Protein AF-A0A3N9S196-F1 (afdb_monomer)

Solvent-accessible surface area (backbone atoms only — not comparable to full-atom values): 11973 Å² total; per-residue (Å²): 136,86,80,83,83,84,71,46,79,30,56,35,85,61,30,71,83,64,44,52,98,90,48,82,78,48,41,39,38,50,56,75,91,80,74,95,64,62,95,84,67,91,64,91,69,31,43,47,23,42,98,86,65,52,69,40,51,55,74,93,73,40,70,41,79,41,61,69,88,60,56,56,77,72,79,71,61,74,59,73,61,70,52,97,88,47,100,57,84,50,85,50,87,59,73,77,62,53,73,48,78,44,79,42,49,67,52,74,67,32,67,63,44,45,54,53,69,68,38,102,59,96,69,57,52,63,54,84,70,85,83,85,46,81,62,43,32,38,48,42,39,36,37,28,60,63,83,72,54,46,79,56,62,84,43,50,62,71,60,44,54,50,51,45,49,53,46,58,74,76,43,80,70,47,55,93,90,53,62,47,29,39,36,38,39,32,46,71,80,132

Radius of gyration: 19.62 Å; Cα contacts (8 Å, |Δi|>4): 269; chains: 1; bounding box: 47×44×58 Å

Secondary structure (DSSP, 8-state):
-PPPP--EEEE-TTGGGT--TT-S---EEEE-S-S---TT--S--EEEB-TT-PBP--GGG---EE-GGG----TT-------TT-SS-PPP------EEEEE-HHHHH-HHHHHHHHSSS--EES--SSS--TT--EEEEE-TT-SS-BTTTTS-HHHHHHHHHHHHHHS----TTSPPEEEEEE----

Mean predicted aligned error: 15.14 Å

Sequence (190 aa):
MMSLQQNHICPLKDARRFDDEFGRGYDHALLADRGPVPADCWVHDAWIVTAAGKLHPGLNTAPVPVRPEDLFVEAGRRFSCRFPHFEGTAHMDAQLSRGLILNVPHFFANPEFRTWLEADRPKFTWHRGGHIDEWSDVVVLVDPGLNGEGSDSDMPAECWETIVALCREHLVAGRAGEPHVMVRLTNLTD

pLDDT: mean 70.37, std 22.0, range [30.22, 97.88]

Foldseek 3Di:
DDDDDDKDKAFWPDCVVVCDPQHDDQGIWIQDLDDPDPPPDPDSWIFGAHPVRHFDCPPPRDTDTDDPVRHDDDAFDWDWHDDPPDPDTDGDGDGDAAEAEDACLVCVVDPQSLVLLPDPDDFQFQDPDDDDDQRGKGKWFAQLQLPQDTDVSVGDVVVSVVQSVVCVVPHDRDDPPGGTYIYIYGHDDD

Nearest PDB structures (foldseek):
  3sk1-assembly1_B  TM=2.752E-01  e=5.709E+00  Pantoea agglomerans

Structure (mmCIF, N/CA/C/O backbone):
data_AF-A0A3N9S196-F1
#
_entry.id   AF-A0A3N9S196-F1
#
loop_
_atom_site.group_PDB
_atom_site.id
_atom_site.type_symbol
_atom_site.label_atom_id
_atom_site.label_alt_id
_atom_site.label_comp_id
_atom_site.label_asym_id
_atom_site.label_entity_id
_atom_site.label_seq_id
_atom_site.pdbx_PDB_ins_code
_atom_site.Cartn_x
_atom_site.Cartn_y
_atom_site.Cartn_z
_atom_site.occupancy
_atom_site.B_iso_or_equiv
_atom_site.auth_seq_id
_atom_site.auth_comp_id
_atom_site.auth_asym_id
_atom_site.auth_atom_id
_atom_site.pdbx_PDB_model_num
ATOM 1 N N . MET A 1 1 ? -9.266 -0.991 43.473 1.00 30.72 1 MET A N 1
ATOM 2 C CA . MET A 1 1 ? -10.404 -0.618 42.607 1.00 30.72 1 MET A CA 1
ATOM 3 C C . MET A 1 1 ? -9.850 -0.482 41.189 1.00 30.72 1 MET A C 1
ATOM 5 O O . MET A 1 1 ? -9.145 0.482 40.928 1.00 30.72 1 MET A O 1
ATOM 9 N N . MET A 1 2 ? -9.980 -1.516 40.346 1.00 30.22 2 MET A N 1
ATOM 10 C CA . MET A 1 2 ? -9.382 -1.542 38.998 1.00 30.22 2 MET A CA 1
ATOM 11 C C . MET A 1 2 ? -10.245 -0.727 38.025 1.00 30.22 2 MET A C 1
ATOM 13 O O . MET A 1 2 ? -11.454 -0.929 37.958 1.00 30.22 2 MET A O 1
ATOM 17 N N . SER A 1 3 ? -9.613 0.213 37.320 1.00 34.56 3 SER A N 1
ATOM 18 C CA . SER A 1 3 ? -10.231 1.075 36.307 1.00 34.56 3 SER A CA 1
ATOM 19 C C . SER A 1 3 ? -10.642 0.261 35.079 1.00 34.56 3 SER A C 1
ATOM 21 O O . SER A 1 3 ? -9.865 -0.568 34.607 1.00 34.56 3 SER A O 1
ATOM 23 N N . LEU A 1 4 ? -11.850 0.513 34.570 1.00 34.09 4 LEU A N 1
ATOM 24 C CA . LEU A 1 4 ? -12.441 -0.157 33.411 1.00 34.09 4 LEU A CA 1
ATOM 25 C C . LEU A 1 4 ? -11.594 0.052 32.144 1.00 34.09 4 LEU A C 1
ATOM 27 O O . LEU A 1 4 ? -11.200 1.171 31.821 1.00 34.09 4 LEU A O 1
ATOM 31 N N . GLN A 1 5 ? -11.327 -1.062 31.461 1.00 48.88 5 GLN A N 1
ATOM 32 C CA . GLN A 1 5 ? -10.657 -1.176 30.165 1.00 48.88 5 GLN A CA 1
ATOM 33 C C . GLN A 1 5 ? -11.481 -0.469 29.079 1.00 48.88 5 GLN A C 1
ATOM 35 O O . GLN A 1 5 ? -12.689 -0.688 28.993 1.00 48.88 5 GLN A O 1
ATOM 40 N N . GLN A 1 6 ? -10.852 0.363 28.244 1.00 45.50 6 GLN A N 1
ATOM 41 C CA . GLN A 1 6 ? -11.545 1.055 27.155 1.00 45.50 6 GLN A CA 1
ATOM 42 C C . GLN A 1 6 ? -11.227 0.408 25.810 1.00 45.50 6 GLN A C 1
ATOM 44 O O . GLN A 1 6 ? -10.264 0.742 25.134 1.00 45.50 6 GLN A O 1
ATOM 49 N N . ASN A 1 7 ? -12.095 -0.517 25.435 1.00 49.38 7 ASN A N 1
ATOM 50 C CA . ASN A 1 7 ? -12.226 -1.016 24.078 1.00 49.38 7 ASN A CA 1
ATOM 51 C C . ASN A 1 7 ? -12.829 0.078 23.183 1.00 49.38 7 ASN A C 1
ATOM 53 O O . ASN A 1 7 ? -13.700 0.837 23.624 1.00 49.38 7 ASN A O 1
ATOM 57 N N . HIS A 1 8 ? -12.372 0.183 21.936 1.00 50.94 8 HIS A N 1
ATOM 58 C CA . HIS A 1 8 ? -12.920 1.138 20.972 1.00 50.94 8 HIS A CA 1
ATOM 59 C C . HIS A 1 8 ? -13.726 0.403 19.907 1.00 50.94 8 HIS A C 1
ATOM 61 O O . HIS A 1 8 ? -13.220 -0.513 19.263 1.00 50.94 8 HIS A O 1
ATOM 67 N N . ILE A 1 9 ? -14.988 0.808 19.766 1.00 49.84 9 ILE A N 1
ATOM 68 C CA . ILE A 1 9 ? -15.947 0.258 18.810 1.00 49.84 9 ILE A CA 1
ATOM 69 C C . ILE A 1 9 ? -16.169 1.318 17.732 1.00 49.84 9 ILE A C 1
ATOM 71 O O . ILE A 1 9 ? -16.544 2.447 18.055 1.00 49.84 9 ILE A O 1
ATOM 75 N N . CYS A 1 10 ? -15.912 0.961 16.477 1.00 51.00 10 CYS A N 1
ATOM 76 C CA . CYS A 1 10 ? -16.007 1.858 15.324 1.00 51.00 10 CYS A CA 1
ATOM 77 C C . CYS A 1 10 ? -16.938 1.259 14.262 1.00 51.00 10 CYS A C 1
ATOM 79 O O . CYS A 1 10 ? -16.879 0.050 14.068 1.00 51.00 10 CYS A O 1
ATOM 81 N N . PRO A 1 11 ? -17.767 2.045 13.556 1.00 54.50 11 PRO A N 1
ATOM 82 C CA . PRO A 1 11 ? -18.639 1.522 12.505 1.00 54.50 11 PRO A CA 1
ATOM 83 C C . PRO A 1 11 ? -17.847 1.041 11.275 1.00 54.50 11 PRO A C 1
ATOM 85 O O . PRO A 1 11 ? -16.829 1.629 10.915 1.00 54.50 11 PRO A O 1
ATOM 88 N N . LEU A 1 12 ? -18.323 -0.016 10.617 1.00 53.06 12 LEU A N 1
ATOM 89 C CA . LEU A 1 12 ? -17.782 -0.554 9.367 1.00 53.06 12 LEU A CA 1
ATOM 90 C C . LEU A 1 12 ? -18.283 0.251 8.164 1.00 53.06 12 LEU A C 1
ATOM 92 O O . LEU A 1 12 ? -19.434 0.686 8.115 1.00 53.06 12 LEU A O 1
ATOM 96 N N . LYS A 1 13 ? -17.422 0.410 7.155 1.00 55.81 13 LYS A N 1
ATOM 97 C CA . LYS A 1 13 ? -17.719 1.210 5.955 1.00 55.81 13 LYS A CA 1
ATOM 98 C C . LYS A 1 13 ? -18.799 0.586 5.061 1.00 55.81 13 LYS A C 1
ATOM 100 O O . LYS A 1 13 ? -19.583 1.314 4.459 1.00 55.81 13 LYS A O 1
ATOM 105 N N . ASP A 1 14 ? -18.844 -0.742 4.984 1.00 72.06 14 ASP A N 1
ATOM 106 C CA . ASP A 1 14 ? -19.901 -1.484 4.292 1.00 72.06 14 ASP A CA 1
ATOM 107 C C . ASP A 1 14 ? -20.255 -2.764 5.055 1.00 72.06 14 ASP A C 1
ATOM 109 O O . ASP A 1 14 ? -19.792 -3.860 4.744 1.00 72.06 14 ASP A O 1
ATOM 113 N N . ALA A 1 15 ? -21.095 -2.609 6.078 1.00 67.38 15 ALA A N 1
ATOM 114 C CA . ALA A 1 15 ? -21.566 -3.708 6.920 1.00 67.38 15 ALA A CA 1
ATOM 115 C C . ALA A 1 15 ? -22.234 -4.846 6.123 1.00 67.38 15 ALA A C 1
ATOM 117 O O . ALA A 1 15 ? -22.173 -6.003 6.520 1.00 67.38 15 ALA A O 1
ATOM 118 N N . ARG A 1 16 ? -22.829 -4.542 4.959 1.00 69.88 16 ARG A N 1
ATOM 119 C CA . ARG A 1 16 ? -23.549 -5.528 4.132 1.00 69.88 16 ARG A CA 1
ATOM 120 C C . ARG A 1 16 ? -22.640 -6.592 3.531 1.00 69.88 16 ARG A C 1
ATOM 122 O O . ARG A 1 16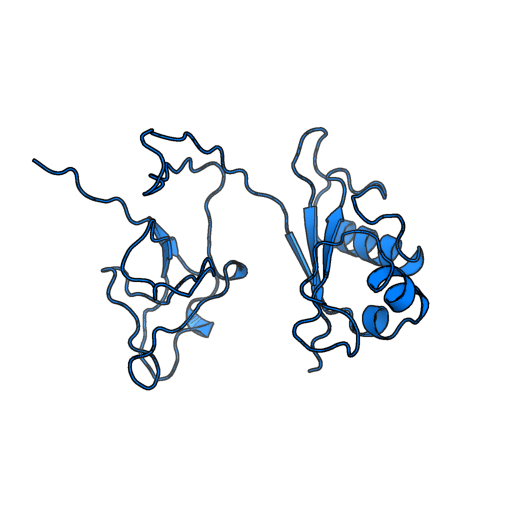 ? -23.123 -7.663 3.194 1.00 69.88 16 ARG A O 1
ATOM 129 N N . ARG A 1 17 ? -21.344 -6.303 3.400 1.00 68.12 17 ARG A N 1
ATOM 130 C CA . ARG A 1 17 ? -20.345 -7.277 2.949 1.00 68.12 17 ARG A CA 1
ATOM 131 C C . ARG A 1 17 ? -20.094 -8.375 3.988 1.00 68.12 17 ARG A C 1
ATOM 133 O O . ARG A 1 17 ? -19.618 -9.445 3.626 1.00 68.12 17 ARG A O 1
ATOM 140 N N . PHE A 1 18 ? -20.406 -8.092 5.250 1.00 63.38 18 PHE A N 1
ATOM 141 C CA . PHE A 1 18 ? -20.166 -8.966 6.397 1.00 63.38 18 PHE A CA 1
ATOM 142 C C . PHE A 1 18 ? -21.466 -9.499 7.025 1.00 63.38 18 PHE A C 1
ATOM 144 O O . PHE A 1 18 ? -21.405 -10.346 7.909 1.00 63.38 18 PHE A O 1
ATOM 151 N N . ASP A 1 19 ? -22.632 -9.028 6.565 1.00 68.00 19 ASP A N 1
ATOM 152 C CA . ASP A 1 19 ? -23.940 -9.645 6.817 1.00 68.00 19 ASP A CA 1
ATOM 153 C C . ASP A 1 19 ? -24.053 -10.890 5.918 1.00 68.00 19 ASP A C 1
ATOM 155 O O . ASP A 1 19 ? -24.538 -10.842 4.784 1.00 68.00 19 ASP A O 1
ATOM 159 N N . ASP A 1 20 ? -23.537 -12.006 6.415 1.00 65.12 20 ASP A N 1
ATOM 160 C CA . ASP A 1 20 ? -23.567 -13.307 5.759 1.00 65.12 20 ASP A CA 1
ATOM 161 C C . ASP A 1 20 ? -24.610 -14.236 6.416 1.00 65.12 20 ASP A C 1
ATOM 163 O O . ASP A 1 20 ? -25.566 -13.803 7.071 1.00 65.12 20 ASP A O 1
ATOM 167 N N . GLU A 1 21 ? -24.472 -15.545 6.212 1.00 54.16 21 GLU A N 1
ATOM 168 C CA . GLU A 1 21 ? -25.391 -16.553 6.751 1.00 54.16 21 GLU A CA 1
ATOM 169 C C . GLU A 1 21 ? -25.434 -16.583 8.292 1.00 54.16 21 GLU A C 1
ATOM 171 O O . GLU A 1 21 ? -26.331 -17.202 8.872 1.00 54.16 21 GLU A O 1
ATOM 176 N N . PHE A 1 22 ? -24.504 -15.902 8.971 1.00 53.28 22 PHE A N 1
ATOM 177 C CA . PHE A 1 22 ? -24.391 -15.904 10.425 1.00 53.28 22 PHE A CA 1
ATOM 178 C C . PHE A 1 22 ? -25.210 -14.805 11.127 1.00 53.28 22 PHE A C 1
ATOM 180 O O . PHE A 1 22 ? -25.287 -14.805 12.360 1.00 53.28 22 PHE A O 1
ATOM 187 N N . GLY A 1 23 ? -25.907 -13.930 10.390 1.00 55.25 23 GLY A N 1
ATOM 188 C CA . GLY A 1 23 ? -26.927 -13.030 10.944 1.00 55.25 23 GLY A CA 1
ATOM 189 C C . GLY A 1 23 ? -26.861 -11.595 10.422 1.00 55.25 23 GLY A C 1
ATOM 190 O O . GLY A 1 23 ? -26.063 -11.270 9.557 1.00 55.25 23 GLY A O 1
ATOM 191 N N . ARG A 1 24 ? -27.739 -10.730 10.953 1.00 57.66 24 ARG A N 1
ATOM 192 C CA . ARG A 1 24 ? -27.799 -9.299 10.607 1.00 57.66 24 ARG A CA 1
ATOM 193 C C . ARG A 1 24 ? -27.270 -8.419 11.735 1.00 57.66 24 ARG A C 1
ATOM 195 O O . ARG A 1 24 ? -27.508 -8.727 12.904 1.00 57.66 24 ARG A O 1
ATOM 202 N N . GLY A 1 25 ? -26.696 -7.269 11.381 1.00 65.19 25 GLY A N 1
ATOM 203 C CA . GLY A 1 25 ? -26.354 -6.197 12.328 1.00 65.19 25 GLY A CA 1
ATOM 204 C C . GLY A 1 25 ? -24.888 -6.174 12.761 1.00 65.19 25 GLY A C 1
ATOM 205 O O . GLY A 1 25 ? -24.581 -5.681 13.846 1.00 65.19 25 GLY A O 1
ATOM 206 N N . TYR A 1 26 ? -23.991 -6.716 11.935 1.00 63.00 26 TYR A N 1
ATOM 207 C CA . TYR A 1 26 ? -22.543 -6.660 12.138 1.00 63.00 26 TYR A CA 1
ATOM 208 C C . TYR A 1 26 ? -21.960 -5.431 11.444 1.00 63.00 26 TYR A C 1
ATOM 210 O O . TYR A 1 26 ? -21.353 -5.501 10.381 1.00 63.00 26 TYR A O 1
ATOM 218 N N . ASP A 1 27 ? -22.191 -4.272 12.048 1.00 66.31 27 ASP A N 1
ATOM 219 C CA . ASP A 1 27 ? -21.887 -2.964 11.475 1.00 66.31 27 ASP A CA 1
ATOM 220 C C . ASP A 1 27 ? -20.758 -2.220 12.198 1.00 66.31 27 ASP A C 1
ATOM 222 O O . ASP A 1 27 ? -20.537 -1.048 11.910 1.00 66.31 27 ASP A O 1
ATOM 226 N N . HIS A 1 28 ? -20.021 -2.876 13.104 1.00 68.25 28 HIS A N 1
ATOM 227 C CA . HIS A 1 28 ? -18.911 -2.279 13.853 1.00 68.25 28 HIS A CA 1
ATOM 228 C C . HIS A 1 28 ? -17.714 -3.236 14.015 1.00 68.25 28 HIS A C 1
ATOM 230 O O . HIS A 1 28 ? -17.868 -4.454 14.019 1.00 68.25 28 HIS A O 1
ATOM 236 N N . ALA A 1 29 ? -16.519 -2.676 14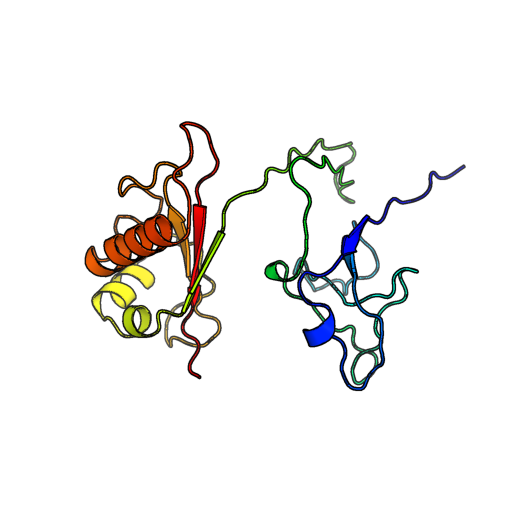.213 1.00 52.19 29 ALA A N 1
ATOM 237 C CA . ALA A 1 29 ? -15.284 -3.379 14.541 1.00 52.19 29 ALA A CA 1
ATOM 238 C C . ALA A 1 29 ? -14.747 -2.976 15.921 1.00 52.19 29 ALA A C 1
ATOM 240 O O . ALA A 1 29 ? -14.890 -1.826 16.349 1.00 52.19 29 ALA A O 1
ATOM 241 N N . LEU A 1 30 ? -14.100 -3.927 16.601 1.00 55.00 30 LEU A N 1
ATOM 242 C CA . LEU A 1 30 ? -13.438 -3.732 17.890 1.00 55.00 30 LEU A CA 1
ATOM 243 C C . LEU A 1 30 ? -11.923 -3.632 17.715 1.00 55.00 30 LEU A C 1
ATOM 245 O O . LEU A 1 30 ? -11.277 -4.561 17.238 1.00 55.00 30 LEU A O 1
ATOM 249 N N . LEU A 1 31 ? -11.357 -2.540 18.213 1.00 53.34 31 LEU A N 1
ATOM 250 C CA . LEU A 1 31 ? -9.922 -2.387 18.432 1.00 53.34 31 LEU A CA 1
ATOM 251 C C . LEU A 1 31 ? -9.610 -2.833 19.869 1.00 53.34 31 LEU A C 1
ATOM 253 O O . LEU A 1 31 ? -9.964 -2.135 20.825 1.00 53.34 31 LEU A O 1
ATOM 257 N N . ALA A 1 32 ? -9.006 -4.016 20.025 1.00 51.00 32 ALA A N 1
ATOM 258 C CA . ALA A 1 32 ? -8.653 -4.589 21.325 1.00 51.00 32 ALA A CA 1
ATOM 259 C C . ALA A 1 32 ? -7.171 -4.362 21.664 1.00 51.00 32 ALA A C 1
ATOM 261 O O . ALA A 1 32 ? -6.290 -4.663 20.864 1.00 51.00 32 ALA A O 1
ATOM 262 N N . ASP A 1 33 ? -6.900 -3.888 22.884 1.00 48.97 33 ASP A N 1
ATOM 263 C CA . ASP A 1 33 ? -5.546 -3.505 23.320 1.00 48.97 33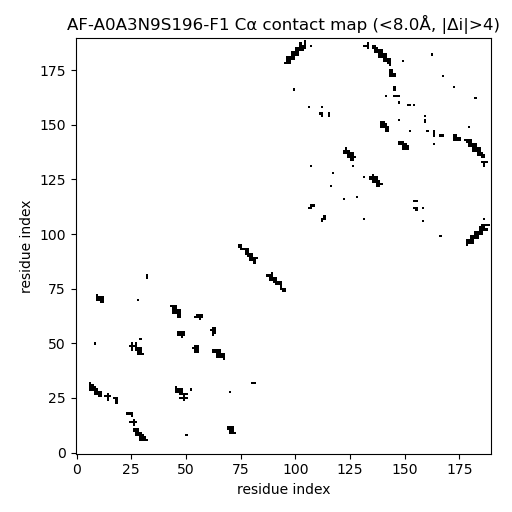 ASP A CA 1
ATOM 264 C C . ASP A 1 33 ? -4.725 -4.675 23.929 1.00 48.97 33 ASP A C 1
ATOM 266 O O . ASP A 1 33 ? -3.532 -4.507 24.163 1.00 48.97 33 ASP A O 1
ATOM 270 N N . ARG A 1 34 ? -5.348 -5.857 24.176 1.00 43.03 34 ARG A N 1
ATOM 271 C CA . ARG A 1 34 ? -4.787 -7.242 24.336 1.00 43.03 34 ARG A CA 1
ATOM 272 C C . ARG A 1 34 ? -5.706 -8.169 25.172 1.00 43.03 34 ARG A C 1
ATOM 274 O O . ARG A 1 34 ? -6.202 -7.761 26.220 1.00 43.03 34 ARG A O 1
ATOM 281 N N . GLY A 1 35 ? -5.849 -9.442 24.760 1.00 45.81 35 GLY A N 1
ATOM 282 C CA . GLY A 1 35 ? -6.489 -10.559 25.500 1.00 45.81 35 GLY A CA 1
ATOM 283 C C . GLY A 1 35 ? -6.966 -11.705 24.579 1.00 45.81 35 GLY A C 1
ATOM 284 O O . GLY A 1 35 ? -7.184 -11.445 23.402 1.00 45.81 35 GLY A O 1
ATOM 285 N N . PRO A 1 36 ? -7.130 -12.949 25.087 1.00 41.16 36 PRO A N 1
ATOM 286 C CA . PRO A 1 36 ? -6.266 -14.075 24.709 1.00 41.16 36 PRO A CA 1
ATOM 287 C C . PRO A 1 36 ? -6.254 -14.307 23.187 1.00 41.16 36 PRO A C 1
ATOM 289 O O . PRO A 1 36 ? -7.005 -15.114 22.645 1.00 41.16 36 PRO A O 1
ATOM 292 N N . VAL A 1 37 ? -5.371 -13.591 22.505 1.00 48.44 37 VAL A N 1
ATOM 293 C CA . VAL A 1 37 ? -4.929 -13.969 21.166 1.00 48.44 37 VAL A CA 1
ATOM 294 C C . VAL A 1 37 ? -3.963 -15.150 21.366 1.00 48.44 37 VAL A C 1
ATOM 296 O O . VAL A 1 37 ? -3.185 -15.102 22.328 1.00 48.44 37 VAL A O 1
ATOM 299 N N . PRO A 1 38 ? -4.026 -16.226 20.559 1.00 40.53 38 PRO A N 1
ATOM 300 C CA . PRO A 1 38 ? -3.089 -17.346 20.644 1.00 40.53 38 PRO A CA 1
ATOM 301 C C . PRO A 1 38 ? -1.638 -16.860 20.740 1.00 40.53 38 PRO A C 1
ATOM 303 O O . PRO A 1 38 ? -1.255 -15.893 20.082 1.00 40.53 38 PRO A O 1
ATOM 306 N N . ALA A 1 39 ? -0.846 -17.496 21.608 1.00 38.88 39 ALA A N 1
ATOM 307 C CA . ALA A 1 39 ? 0.482 -17.023 22.017 1.00 38.88 39 ALA A CA 1
ATOM 308 C C . ALA A 1 39 ? 1.517 -16.938 20.872 1.00 38.88 39 ALA A C 1
ATOM 310 O O . ALA A 1 39 ? 2.604 -16.392 21.061 1.00 38.88 39 ALA A O 1
ATOM 311 N N . ASP A 1 40 ? 1.183 -17.479 19.706 1.00 34.31 40 ASP A N 1
ATOM 312 C CA . ASP A 1 40 ? 1.981 -17.556 18.489 1.00 34.31 40 ASP A CA 1
ATOM 313 C C . ASP A 1 40 ? 1.486 -16.636 17.358 1.00 34.31 40 ASP A C 1
ATOM 315 O O . ASP A 1 40 ? 2.145 -16.548 16.321 1.00 34.31 40 ASP A O 1
ATOM 319 N N . CYS A 1 41 ? 0.386 -15.899 17.550 1.00 32.69 41 CYS A N 1
ATOM 320 C CA . CYS A 1 41 ? -0.119 -14.970 16.544 1.00 32.69 41 CYS A CA 1
ATOM 321 C C . CYS A 1 41 ? 0.439 -13.555 16.764 1.00 32.69 41 CYS A C 1
ATOM 323 O O . CYS A 1 41 ? 0.082 -12.865 17.721 1.00 32.69 41 CYS A O 1
ATOM 325 N N . TRP A 1 42 ? 1.299 -13.106 15.847 1.00 38.75 42 TRP A N 1
ATOM 326 C CA . TRP A 1 42 ? 1.743 -11.711 15.738 1.00 38.75 42 TRP A CA 1
ATOM 327 C C . TRP A 1 42 ? 1.197 -11.109 14.451 1.00 38.75 42 TRP A C 1
ATOM 329 O O . TRP A 1 42 ? 1.933 -10.736 13.541 1.00 38.75 42 TRP A O 1
ATOM 339 N N . VAL A 1 43 ? -0.124 -11.047 14.382 1.00 36.06 43 VAL A N 1
ATOM 340 C CA . VAL A 1 43 ? -0.845 -10.263 13.391 1.00 36.06 43 VAL A CA 1
ATOM 341 C C . VAL A 1 43 ? -1.736 -9.316 14.184 1.00 36.06 43 VAL A C 1
ATOM 343 O O . VAL A 1 43 ? -2.362 -9.711 15.171 1.00 36.06 43 VAL A O 1
ATOM 346 N N . HIS A 1 44 ? -1.743 -8.034 13.820 1.00 44.66 44 HIS A N 1
ATOM 347 C CA . HIS A 1 44 ? -2.743 -7.101 14.332 1.00 44.66 44 HIS A CA 1
ATOM 348 C C . HIS A 1 44 ? -4.076 -7.424 13.645 1.00 44.66 44 HIS A C 1
ATOM 350 O O . HIS A 1 44 ? -4.518 -6.705 12.754 1.00 44.66 44 HIS A O 1
ATOM 356 N N . ASP A 1 45 ? -4.661 -8.559 14.023 1.00 48.00 45 ASP A N 1
ATOM 357 C CA . ASP A 1 45 ? -5.934 -9.038 13.507 1.00 48.00 45 ASP A CA 1
ATOM 358 C C . ASP A 1 45 ? -7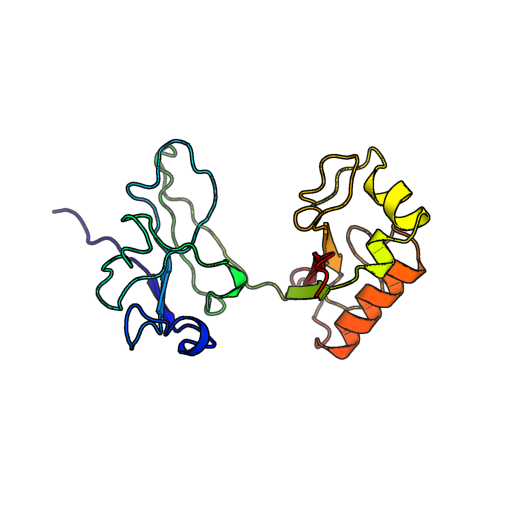.066 -8.231 14.137 1.00 48.00 45 ASP A C 1
ATOM 360 O O . ASP A 1 45 ? -7.176 -8.123 15.365 1.00 48.00 45 ASP A O 1
ATOM 364 N N . ALA A 1 46 ? -7.929 -7.673 13.292 1.00 49.34 46 ALA A N 1
ATOM 365 C CA . ALA A 1 46 ? -9.250 -7.261 13.726 1.00 49.34 46 ALA A CA 1
ATOM 366 C C . ALA A 1 46 ? -10.199 -8.454 13.632 1.00 49.34 46 ALA A C 1
ATOM 368 O O . ALA A 1 46 ? -10.029 -9.327 12.788 1.00 49.34 46 ALA A O 1
ATOM 369 N N . TRP A 1 47 ? -11.208 -8.496 14.495 1.00 56.75 47 TRP A N 1
ATOM 370 C CA . TRP A 1 47 ? -12.164 -9.600 14.551 1.00 56.75 47 TRP A CA 1
ATOM 371 C C . TRP A 1 47 ? -13.583 -9.055 14.474 1.00 56.75 47 TRP A C 1
ATOM 373 O O . TRP A 1 47 ? -13.877 -8.008 15.061 1.00 56.75 47 TRP A O 1
ATOM 383 N N . ILE A 1 48 ? -14.476 -9.776 13.793 1.00 57.97 48 ILE A N 1
ATOM 384 C CA . ILE A 1 48 ? -15.899 -9.422 13.791 1.00 57.97 48 ILE A CA 1
ATOM 385 C C . ILE A 1 48 ? -16.453 -9.626 15.205 1.00 57.97 48 ILE A C 1
ATOM 387 O O . ILE A 1 48 ? -16.352 -10.710 15.790 1.00 57.97 48 ILE A O 1
ATOM 391 N N . VAL A 1 49 ? -17.065 -8.582 15.758 1.00 49.66 49 VAL A N 1
ATOM 392 C CA . VAL A 1 49 ? -17.777 -8.640 17.036 1.00 49.66 49 VAL A CA 1
ATOM 393 C C . VAL A 1 49 ? -19.126 -7.938 16.929 1.00 49.66 49 VAL A C 1
ATOM 395 O O . VAL A 1 49 ? -19.359 -7.117 16.050 1.00 49.66 49 VAL A O 1
ATOM 398 N N . THR A 1 50 ? -20.025 -8.231 17.861 1.00 52.97 50 THR A N 1
ATOM 399 C CA . THR A 1 50 ? -21.236 -7.420 18.077 1.00 52.97 50 THR A CA 1
ATOM 400 C C . THR A 1 50 ? -20.898 -6.091 18.766 1.00 52.97 50 THR A C 1
ATOM 402 O O . THR A 1 50 ? -19.859 -5.974 19.417 1.00 52.97 50 THR A O 1
ATOM 405 N N . ALA A 1 51 ? -21.821 -5.121 18.757 1.00 47.62 51 ALA A N 1
ATOM 406 C CA . ALA A 1 51 ? -21.682 -3.863 19.508 1.00 47.62 51 ALA A CA 1
ATOM 407 C C . ALA A 1 51 ? -21.494 -4.051 21.033 1.00 47.62 51 ALA A C 1
ATOM 409 O O . ALA A 1 51 ? -20.971 -3.174 21.713 1.00 47.62 51 ALA A O 1
ATOM 410 N N . ALA A 1 52 ? -21.891 -5.204 21.582 1.00 55.34 52 ALA A N 1
ATOM 411 C CA . ALA A 1 52 ? -21.656 -5.570 22.980 1.00 55.34 52 ALA A CA 1
ATOM 412 C C . ALA A 1 52 ? -20.289 -6.251 23.216 1.00 55.34 52 ALA A C 1
ATOM 414 O O . ALA A 1 52 ? -19.991 -6.661 24.336 1.00 55.34 52 ALA A O 1
ATOM 415 N N . GLY A 1 53 ? -19.469 -6.419 22.173 1.00 47.47 53 GLY A N 1
ATOM 416 C CA . GLY A 1 53 ? -18.151 -7.054 22.242 1.00 47.47 53 GLY A CA 1
ATOM 417 C C . GLY A 1 53 ? -18.169 -8.585 22.196 1.00 47.47 53 GLY A C 1
ATOM 418 O O . GLY A 1 53 ? -17.139 -9.211 22.434 1.00 47.47 53 GLY A O 1
ATOM 419 N N . LYS A 1 54 ? -19.310 -9.221 21.891 1.00 53.38 54 LYS A N 1
ATOM 420 C CA . LYS A 1 54 ? -19.362 -10.681 21.692 1.00 53.38 54 LYS A CA 1
ATOM 421 C C . LYS A 1 54 ? -18.711 -11.046 20.356 1.00 53.38 54 LYS A C 1
ATOM 423 O O . LYS A 1 54 ? -19.186 -10.574 19.324 1.00 53.38 54 LYS A O 1
ATOM 428 N N . LEU A 1 55 ? -17.680 -11.893 20.401 1.00 51.66 55 LEU A N 1
ATOM 429 C CA . LEU A 1 55 ? -16.966 -12.421 19.233 1.00 51.66 55 LEU A CA 1
ATOM 430 C C . LEU A 1 55 ? -17.889 -13.202 18.297 1.00 51.66 55 LEU A C 1
ATOM 432 O O . LEU A 1 55 ? -18.709 -14.009 18.750 1.00 51.66 55 LEU A O 1
ATOM 436 N N . HIS A 1 56 ? -17.728 -12.964 16.995 1.00 56.34 56 HIS A N 1
ATOM 437 C CA . HIS A 1 56 ? -18.330 -13.788 15.962 1.00 56.34 56 HIS A CA 1
ATOM 438 C C . HIS A 1 56 ? -17.729 -15.200 16.045 1.00 56.34 56 HIS A C 1
ATOM 440 O O . HIS A 1 56 ? -16.505 -15.339 15.988 1.00 56.34 56 HIS A O 1
ATOM 446 N N . PRO A 1 57 ? -18.548 -16.253 16.209 1.00 57.12 57 PRO A N 1
ATOM 447 C CA . PRO A 1 57 ? -18.039 -17.599 16.466 1.00 57.12 57 PRO A CA 1
ATOM 448 C C . PRO A 1 57 ? -17.352 -18.231 15.245 1.00 57.12 57 PRO A C 1
ATOM 450 O O . PRO A 1 57 ? -16.630 -19.207 15.418 1.00 57.12 57 PRO A O 1
ATOM 453 N N . GLY A 1 58 ? -17.594 -17.692 14.042 1.00 49.78 58 GLY A N 1
ATOM 454 C CA . GLY A 1 58 ? -17.081 -18.203 12.768 1.00 49.78 58 GLY A CA 1
ATOM 455 C C . GLY A 1 58 ? -17.423 -19.672 12.505 1.00 49.78 58 GLY A C 1
ATOM 456 O O . GLY A 1 58 ? -18.268 -20.273 13.173 1.00 49.78 58 GLY A O 1
ATOM 457 N N . LEU A 1 59 ? -16.769 -20.266 11.506 1.00 45.97 59 LEU A N 1
ATOM 458 C CA . LEU A 1 59 ? -16.824 -21.709 11.257 1.00 45.97 59 LEU A CA 1
ATOM 459 C C . LEU A 1 59 ? -15.935 -22.440 12.275 1.00 45.97 59 LEU A C 1
ATOM 461 O O . LEU A 1 59 ? -14.819 -22.014 12.557 1.00 45.97 59 LEU A O 1
ATOM 465 N N . ASN A 1 60 ? -16.418 -23.558 12.826 1.00 43.78 60 ASN A N 1
ATOM 466 C CA . ASN A 1 60 ? -15.681 -24.394 13.788 1.00 43.78 60 ASN A CA 1
ATOM 467 C C . ASN A 1 60 ? -15.180 -23.654 15.042 1.00 43.78 60 ASN A C 1
ATOM 469 O O . ASN A 1 60 ? -14.126 -23.997 15.573 1.00 43.78 60 ASN A O 1
ATOM 473 N N . THR A 1 61 ? -15.921 -22.657 15.539 1.00 57.22 61 THR A N 1
ATOM 474 C CA . THR A 1 61 ? -15.547 -21.843 16.718 1.00 57.22 61 THR A CA 1
ATOM 475 C C . THR A 1 61 ? -14.257 -21.027 16.557 1.00 57.22 61 THR A C 1
ATOM 477 O O . THR A 1 61 ? -13.716 -20.532 17.547 1.00 57.22 61 THR A O 1
ATOM 480 N N . ALA A 1 62 ? -13.767 -20.869 15.324 1.00 51.00 62 ALA A N 1
ATOM 481 C CA . ALA A 1 62 ? -12.633 -20.015 15.014 1.00 51.00 62 ALA A CA 1
ATOM 482 C C . ALA A 1 62 ? -13.120 -18.576 14.747 1.00 51.00 62 ALA A C 1
ATOM 484 O O . ALA A 1 62 ? -14.002 -18.383 13.909 1.00 51.00 62 ALA A O 1
ATOM 485 N N . PRO A 1 63 ? -12.563 -17.558 15.426 1.00 53.12 63 PRO A N 1
ATOM 486 C CA . PRO A 1 63 ? -12.890 -16.159 15.162 1.00 53.12 63 PRO A CA 1
ATOM 487 C C . PRO A 1 63 ? -12.671 -15.779 13.688 1.00 53.12 63 PRO A C 1
ATOM 489 O O . PRO A 1 63 ? -11.743 -16.269 13.047 1.00 53.12 63 PRO A O 1
ATOM 492 N N . VAL A 1 64 ? -13.521 -14.898 13.148 1.00 54.41 64 VAL A N 1
ATOM 493 C CA . VAL A 1 64 ? -13.416 -14.429 11.753 1.00 54.41 64 VAL A CA 1
ATOM 494 C C . VAL A 1 64 ? -12.521 -13.188 11.698 1.00 54.41 64 VAL A C 1
ATOM 496 O O . VAL A 1 64 ? -12.902 -12.169 12.293 1.00 54.41 64 VAL A O 1
ATOM 499 N N . PRO A 1 65 ? -11.353 -13.252 11.030 1.00 58.38 65 PRO A N 1
ATOM 500 C CA . PRO A 1 65 ? -10.464 -12.109 10.912 1.00 58.38 65 PRO A CA 1
ATOM 501 C C . PRO A 1 65 ? -11.035 -11.084 9.929 1.00 58.38 65 PRO A C 1
ATOM 503 O O . PRO A 1 65 ? -11.684 -11.422 8.940 1.00 58.38 65 PRO A O 1
ATOM 506 N N . VAL A 1 66 ? -10.756 -9.818 10.202 1.00 50.19 66 VAL A N 1
ATOM 507 C CA . VAL A 1 66 ? -11.085 -8.662 9.376 1.00 50.19 66 VAL A CA 1
ATOM 508 C C . VAL A 1 66 ? -9.784 -7.964 9.044 1.00 50.19 66 VAL A C 1
ATOM 510 O O . VAL A 1 66 ? -8.891 -7.844 9.890 1.00 50.19 66 VAL A O 1
ATOM 513 N N . ARG A 1 67 ? -9.664 -7.501 7.804 1.00 49.31 67 ARG A N 1
ATOM 514 C CA . ARG A 1 67 ? -8.455 -6.809 7.399 1.00 49.31 67 ARG A CA 1
ATOM 515 C C . ARG A 1 67 ? -8.448 -5.393 7.986 1.00 49.31 67 ARG A C 1
ATOM 517 O O . ARG A 1 67 ? -9.506 -4.766 8.059 1.00 49.31 67 ARG A O 1
ATOM 524 N N . PRO A 1 68 ? -7.288 -4.852 8.388 1.00 54.53 68 PRO A N 1
ATOM 525 C CA . PRO A 1 68 ? -7.208 -3.490 8.910 1.00 54.53 68 PRO A CA 1
ATOM 526 C C . PRO A 1 68 ? -7.814 -2.426 7.981 1.00 54.53 68 PRO A C 1
ATOM 528 O O . PRO A 1 68 ? -8.344 -1.432 8.469 1.00 54.53 68 PRO A O 1
ATOM 531 N N . GLU A 1 69 ? -7.794 -2.635 6.659 1.00 51.81 69 GLU A N 1
ATOM 532 C CA . GLU A 1 69 ? -8.425 -1.740 5.678 1.00 51.81 69 GLU A CA 1
ATOM 533 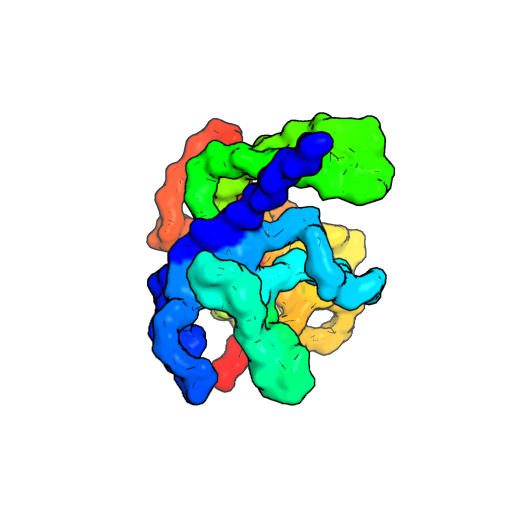C C . GLU A 1 69 ? -9.960 -1.664 5.757 1.00 51.81 69 GLU A C 1
ATOM 535 O O . GLU A 1 69 ? -10.549 -0.703 5.258 1.00 51.81 69 GLU A O 1
ATOM 540 N N . ASP A 1 70 ? -10.614 -2.633 6.397 1.00 49.50 70 ASP A N 1
ATOM 541 C CA . ASP A 1 70 ? -12.064 -2.627 6.604 1.00 49.50 70 ASP A CA 1
ATOM 542 C C . ASP A 1 70 ? -12.465 -1.837 7.870 1.00 49.50 70 ASP A C 1
ATOM 544 O O . ASP A 1 70 ? -13.652 -1.635 8.143 1.00 49.50 70 ASP A O 1
ATOM 548 N N . LEU A 1 71 ? -11.486 -1.349 8.644 1.00 52.94 71 LEU A N 1
ATOM 549 C CA . LEU A 1 71 ? -11.703 -0.586 9.871 1.00 52.94 71 LEU A CA 1
ATOM 550 C C . LEU A 1 71 ? -11.868 0.908 9.586 1.00 52.94 71 LEU A C 1
ATOM 552 O O . LEU A 1 71 ? -11.065 1.523 8.885 1.00 52.94 71 LEU A O 1
ATOM 556 N N . PHE A 1 72 ? -12.857 1.538 10.221 1.00 49.94 72 PHE A N 1
ATOM 557 C CA . PHE A 1 72 ? -12.920 2.994 10.288 1.00 49.94 72 PHE A CA 1
ATOM 558 C C . PHE A 1 72 ? -12.135 3.497 11.503 1.00 49.94 72 PHE A C 1
ATOM 560 O O . PHE A 1 72 ? -12.489 3.216 12.651 1.00 49.94 72 PHE A O 1
ATOM 567 N N . VAL A 1 73 ? -11.075 4.267 11.259 1.00 53.34 73 VAL A N 1
ATOM 568 C CA . VAL A 1 73 ? -10.309 4.947 12.309 1.00 53.34 73 VAL A CA 1
ATOM 569 C C . VAL A 1 73 ? -10.503 6.450 12.151 1.00 53.34 73 VAL A C 1
ATOM 571 O O . VAL A 1 73 ? -10.181 7.024 11.113 1.00 53.34 73 VAL A O 1
ATOM 574 N N . GLU A 1 74 ? -11.051 7.098 13.177 1.00 44.34 74 GLU A N 1
ATOM 575 C CA . GLU A 1 74 ? -11.243 8.549 13.177 1.00 44.34 74 GLU A CA 1
ATOM 576 C C . GLU A 1 74 ? -9.902 9.289 13.316 1.00 44.34 74 GLU A C 1
ATOM 578 O O . GLU A 1 74 ? -9.035 8.916 14.113 1.00 44.34 74 GLU A O 1
ATOM 583 N N . ALA A 1 75 ? -9.741 10.363 12.541 1.00 46.47 75 ALA A N 1
ATOM 584 C CA . ALA A 1 75 ? -8.526 11.163 12.513 1.00 46.47 75 ALA A CA 1
ATOM 585 C C . ALA A 1 75 ? -8.213 11.820 13.859 1.00 46.47 75 ALA A C 1
ATOM 587 O O . ALA A 1 75 ? -9.071 12.464 14.453 1.00 46.47 75 ALA A O 1
ATOM 588 N N . GLY A 1 76 ? -6.959 11.727 14.313 1.00 41.72 76 GLY A N 1
ATOM 589 C CA . GLY A 1 76 ? -6.478 12.480 15.478 1.00 41.72 76 GLY A CA 1
ATOM 590 C C . GLY A 1 76 ? -6.911 11.925 16.839 1.00 41.72 76 GLY A C 1
ATOM 591 O O 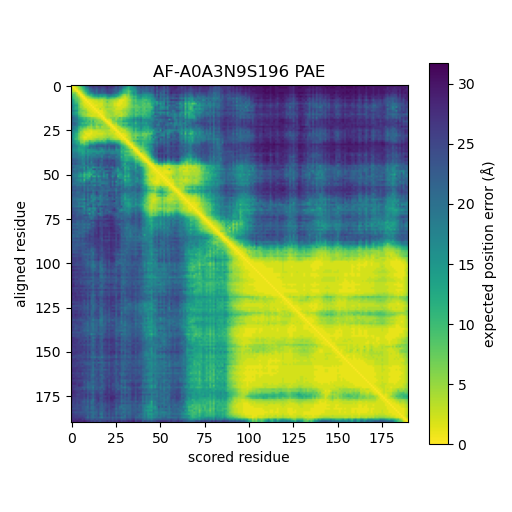. GLY A 1 76 ? -6.637 12.546 17.869 1.00 41.72 76 GLY A O 1
ATOM 592 N N . ARG A 1 77 ? -7.543 10.746 16.882 1.00 47.09 77 ARG A N 1
ATOM 593 C CA . ARG A 1 77 ? -7.826 10.061 18.144 1.00 47.09 77 ARG A CA 1
ATOM 594 C C . ARG A 1 77 ? -6.526 9.526 18.745 1.00 47.09 77 ARG A C 1
ATOM 596 O O . ARG A 1 77 ? -5.981 8.524 18.289 1.00 47.09 77 ARG A O 1
ATOM 603 N N . ARG A 1 78 ? -6.042 10.174 19.807 1.00 40.12 78 ARG A N 1
ATOM 604 C CA . ARG A 1 78 ? -4.982 9.609 20.652 1.00 40.12 78 ARG A CA 1
ATOM 605 C C . ARG A 1 78 ? -5.501 8.355 21.344 1.00 40.12 78 ARG A C 1
ATOM 607 O O . ARG A 1 78 ? -6.539 8.399 22.002 1.00 40.12 78 ARG A O 1
ATOM 614 N N . PHE A 1 79 ? -4.748 7.270 21.245 1.00 46.06 79 PHE A N 1
ATOM 615 C CA . PHE A 1 79 ? -4.921 6.096 22.089 1.00 46.06 79 PHE A CA 1
ATOM 616 C C . PHE A 1 79 ? -3.651 5.877 22.909 1.00 46.06 79 PHE A C 1
ATOM 618 O O . PHE A 1 79 ? -2.572 6.365 22.579 1.00 46.06 79 PHE A O 1
ATOM 625 N N . SER A 1 80 ? -3.797 5.215 24.047 1.00 39.25 80 SER A N 1
ATOM 626 C CA . SER A 1 80 ? -2.685 4.901 24.939 1.00 39.25 80 SER A CA 1
ATOM 627 C C . SER A 1 80 ? -2.632 3.395 25.090 1.00 39.25 80 SER A C 1
ATOM 629 O O . SER A 1 80 ? -3.558 2.823 25.654 1.00 39.25 80 SER A O 1
ATOM 631 N N . CYS A 1 81 ? -1.562 2.773 24.604 1.00 36.66 81 CYS A N 1
ATOM 632 C CA . CYS A 1 81 ? -1.328 1.346 24.794 1.00 36.66 81 CYS A CA 1
ATOM 633 C C . CYS A 1 81 ? -0.491 1.119 26.055 1.00 36.66 81 CYS A C 1
ATOM 635 O O . CYS A 1 81 ? 0.542 1.766 26.261 1.00 36.66 81 CYS A O 1
ATOM 637 N N . ARG A 1 82 ? -0.886 0.146 26.882 1.00 36.84 82 ARG A N 1
ATOM 638 C CA . ARG A 1 82 ? 0.029 -0.438 27.873 1.00 36.84 82 ARG A CA 1
ATOM 639 C C . ARG A 1 82 ? 0.697 -1.654 27.269 1.00 36.84 82 ARG A C 1
ATOM 641 O O . ARG A 1 82 ? 0.063 -2.680 27.039 1.00 36.84 82 ARG A O 1
ATOM 648 N N . PHE A 1 83 ? 2.002 -1.567 27.069 1.00 40.22 83 PHE A N 1
ATOM 649 C CA . PHE A 1 83 ? 2.773 -2.726 26.658 1.00 40.22 83 PHE A CA 1
ATOM 650 C C . PHE A 1 83 ? 2.994 -3.648 27.865 1.00 40.22 83 PHE A C 1
ATOM 652 O O . PHE A 1 83 ? 3.554 -3.198 28.862 1.00 40.22 83 PHE A O 1
ATOM 659 N N . PRO A 1 84 ? 2.636 -4.943 27.801 1.00 39.06 84 PRO A N 1
ATOM 660 C CA . PRO A 1 84 ? 2.754 -5.861 28.941 1.00 39.06 84 PRO A CA 1
ATOM 661 C C . PRO A 1 84 ? 4.187 -6.100 29.434 1.00 39.06 84 PRO A C 1
ATOM 663 O O . PRO A 1 84 ? 4.370 -6.723 30.469 1.00 39.06 84 PRO A O 1
ATOM 666 N N . HIS A 1 85 ? 5.188 -5.634 28.684 1.00 46.44 85 HIS A N 1
ATOM 667 C CA . HIS A 1 85 ? 6.612 -5.809 28.977 1.00 46.44 85 HIS A CA 1
ATOM 668 C C . HIS A 1 85 ? 7.332 -4.462 29.159 1.00 46.44 85 HIS A C 1
ATOM 670 O O . HIS A 1 85 ? 8.556 -4.423 29.216 1.00 46.44 85 HIS A O 1
ATOM 676 N N . PHE A 1 86 ? 6.586 -3.354 29.221 1.00 39.19 86 PHE A N 1
ATOM 677 C CA . PHE A 1 86 ? 7.128 -2.025 29.475 1.00 39.19 86 PHE A CA 1
ATOM 678 C C . PHE A 1 86 ? 6.518 -1.495 30.771 1.00 39.19 86 PHE A C 1
ATOM 680 O O . PHE A 1 86 ? 5.317 -1.227 30.839 1.00 39.19 86 PHE A O 1
ATOM 687 N N . GLU A 1 87 ? 7.335 -1.340 31.812 1.00 45.03 87 GLU A N 1
ATOM 688 C CA . GLU A 1 87 ? 6.922 -0.675 33.049 1.00 45.03 87 GLU A CA 1
ATOM 689 C C . GLU A 1 87 ? 6.877 0.844 32.818 1.00 45.03 87 GLU A C 1
ATOM 691 O O . GLU A 1 87 ? 7.772 1.595 33.192 1.00 45.03 87 GLU A O 1
ATOM 696 N N . GLY A 1 88 ? 5.837 1.305 32.124 1.00 46.81 88 GLY A N 1
ATOM 697 C CA . GLY A 1 88 ? 5.630 2.715 31.814 1.00 46.81 88 GLY A CA 1
ATOM 698 C C . GLY A 1 88 ? 4.367 2.948 30.990 1.00 46.81 88 GLY A C 1
ATOM 699 O O . GLY A 1 88 ? 3.845 2.044 30.341 1.00 46.81 88 GLY A O 1
ATOM 700 N N . THR A 1 89 ? 3.854 4.177 31.015 1.00 44.88 89 THR A N 1
ATOM 701 C CA . THR A 1 89 ? 2.822 4.606 30.059 1.00 44.88 89 THR A CA 1
ATOM 702 C C . THR A 1 89 ? 3.539 5.208 28.860 1.00 44.88 89 THR A C 1
ATOM 704 O O . THR A 1 89 ? 4.200 6.234 28.996 1.00 44.88 89 THR A O 1
ATOM 707 N N . ALA A 1 90 ? 3.450 4.554 27.703 1.00 46.22 90 ALA A N 1
ATOM 708 C CA . ALA A 1 90 ? 3.931 5.122 26.454 1.00 46.22 90 ALA A CA 1
ATOM 709 C C . ALA A 1 90 ? 2.828 6.001 25.859 1.00 46.22 90 ALA A C 1
ATOM 711 O O . ALA A 1 90 ? 1.701 5.547 25.652 1.00 46.22 90 ALA A O 1
ATOM 712 N N . HIS A 1 91 ? 3.150 7.261 25.590 1.00 47.66 91 HIS A N 1
ATOM 713 C CA . HIS A 1 91 ? 2.287 8.117 24.791 1.00 47.66 91 HIS A CA 1
ATOM 714 C C . HIS A 1 91 ? 2.569 7.829 23.320 1.00 47.66 91 HIS A C 1
ATOM 716 O O . HIS A 1 91 ? 3.699 7.978 22.861 1.00 47.66 91 HIS A O 1
ATOM 722 N N . MET A 1 92 ? 1.543 7.374 22.607 1.00 47.47 92 MET A N 1
ATOM 723 C CA . MET A 1 92 ? 1.589 7.177 21.167 1.00 47.47 92 MET A CA 1
ATOM 724 C C . MET A 1 92 ? 0.869 8.330 20.490 1.00 47.47 92 MET A C 1
ATOM 726 O O . MET A 1 92 ? -0.278 8.633 20.823 1.00 47.47 92 MET A O 1
ATOM 730 N N . ASP A 1 93 ? 1.527 8.939 19.514 1.00 49.44 93 ASP A N 1
ATOM 731 C CA . ASP A 1 93 ? 0.854 9.802 18.559 1.00 49.44 93 ASP A CA 1
ATOM 732 C C . ASP A 1 93 ? 0.596 8.979 17.299 1.00 49.44 93 ASP A C 1
ATOM 734 O O . ASP A 1 93 ? 1.511 8.624 16.557 1.00 49.44 93 ASP A O 1
ATOM 738 N N . ALA A 1 94 ? -0.671 8.640 17.087 1.00 52.62 94 ALA A N 1
ATOM 739 C CA . ALA A 1 94 ? -1.131 8.059 15.841 1.00 52.62 94 ALA A CA 1
ATOM 740 C C . ALA A 1 94 ? -1.586 9.181 14.911 1.00 52.62 94 ALA A C 1
ATOM 742 O O . ALA A 1 94 ? -2.338 10.076 15.307 1.00 52.62 94 ALA A O 1
ATOM 743 N N . GLN A 1 95 ? -1.138 9.121 13.665 1.00 57.78 95 GLN A N 1
ATOM 744 C CA . GLN A 1 95 ? -1.573 10.024 12.612 1.00 57.78 95 GLN A CA 1
ATOM 745 C C . GLN A 1 95 ? -2.235 9.195 11.524 1.00 57.78 95 GLN A C 1
ATOM 747 O O . GLN A 1 95 ? -1.752 8.112 11.188 1.00 57.78 95 GLN A O 1
ATOM 752 N N . LEU A 1 96 ? -3.340 9.696 10.971 1.00 66.38 96 LEU A N 1
ATOM 753 C CA . LEU A 1 96 ? -3.850 9.103 9.746 1.00 66.38 96 LEU A CA 1
ATOM 754 C C . LEU A 1 96 ? -2.855 9.366 8.629 1.00 66.38 96 LEU A C 1
ATOM 756 O O . LEU A 1 96 ? -2.390 10.493 8.457 1.00 66.38 96 LEU A O 1
ATOM 760 N N . SER A 1 97 ? -2.593 8.325 7.852 1.00 73.31 97 SER A N 1
ATOM 761 C CA . SER A 1 97 ? -1.950 8.464 6.560 1.00 73.31 97 SER A CA 1
ATOM 762 C C . SER A 1 97 ? -2.951 8.176 5.447 1.00 73.31 97 SER A C 1
ATOM 764 O O . SER A 1 97 ? -3.925 7.442 5.632 1.00 73.31 97 SER A O 1
ATOM 766 N N . ARG A 1 98 ? -2.713 8.781 4.284 1.00 83.31 98 ARG A N 1
ATOM 767 C CA . ARG A 1 98 ? -3.452 8.479 3.058 1.00 83.31 98 ARG A CA 1
ATOM 768 C C . ARG A 1 98 ? -2.957 7.145 2.506 1.00 83.31 98 ARG A C 1
ATOM 770 O O . ARG A 1 98 ? -1.767 6.844 2.588 1.00 83.31 98 ARG A O 1
ATOM 777 N N . GLY A 1 99 ? -3.872 6.368 1.938 1.00 88.25 99 GLY A N 1
ATOM 778 C CA . GLY A 1 99 ? -3.579 5.044 1.408 1.00 88.25 99 GLY A CA 1
ATOM 779 C C . GLY A 1 99 ? -4.269 4.789 0.073 1.00 88.25 99 GLY A C 1
ATOM 780 O O . GLY A 1 99 ? -5.403 5.227 -0.117 1.00 88.25 99 GLY A O 1
ATOM 781 N N . LEU A 1 100 ? -3.607 4.056 -0.820 1.00 89.44 100 LEU A N 1
ATOM 782 C CA . LEU A 1 100 ? -4.209 3.454 -2.009 1.00 89.44 100 LEU A CA 1
ATOM 783 C C . LEU A 1 100 ? -3.834 1.976 -2.103 1.00 89.44 100 LEU A C 1
ATOM 785 O O . LEU A 1 100 ? -2.754 1.564 -1.683 1.00 89.44 100 LEU A O 1
ATOM 789 N N . ILE A 1 101 ? -4.736 1.185 -2.677 1.00 93.56 101 ILE A N 1
ATOM 790 C CA . ILE A 1 101 ? -4.480 -0.206 -3.044 1.00 93.56 101 ILE A CA 1
ATOM 791 C C . ILE A 1 101 ? -4.637 -0.295 -4.555 1.00 93.56 101 ILE A C 1
ATOM 793 O O . ILE A 1 101 ? -5.683 0.074 -5.086 1.00 93.56 101 ILE A O 1
ATOM 797 N N . LEU A 1 102 ? -3.598 -0.770 -5.231 1.00 94.25 102 LEU A N 1
ATOM 798 C CA . LEU A 1 102 ? -3.562 -0.935 -6.675 1.00 94.25 102 LEU A CA 1
ATOM 799 C C . LEU A 1 102 ? -3.389 -2.423 -6.991 1.00 94.25 102 LEU A C 1
ATOM 801 O O . LEU A 1 102 ? -2.430 -3.052 -6.541 1.00 94.25 102 LEU A O 1
ATOM 805 N N . ASN A 1 103 ? -4.309 -2.995 -7.765 1.00 95.75 103 ASN A N 1
ATOM 806 C CA . ASN A 1 103 ? -4.106 -4.317 -8.352 1.00 95.75 103 ASN A CA 1
ATOM 807 C C . ASN A 1 103 ? -3.386 -4.153 -9.692 1.00 95.75 103 ASN A C 1
ATOM 809 O O . ASN A 1 103 ? -3.969 -3.666 -10.660 1.00 95.75 103 ASN A O 1
ATOM 813 N N . VAL A 1 104 ? -2.100 -4.498 -9.726 1.00 96.44 104 VAL A N 1
ATOM 814 C CA . VAL A 1 104 ? -1.186 -4.209 -10.843 1.00 96.44 104 VAL A CA 1
ATOM 815 C C . VAL A 1 104 ? -0.460 -5.476 -11.300 1.00 96.44 104 VAL A C 1
ATOM 817 O O . VAL A 1 104 ? 0.770 -5.502 -11.347 1.00 96.44 104 VAL A O 1
ATOM 820 N N . PRO A 1 105 ? -1.182 -6.543 -11.695 1.00 95.38 105 PRO A N 1
ATOM 821 C CA . PRO A 1 105 ? -0.556 -7.817 -12.051 1.00 95.38 105 PRO A CA 1
ATOM 822 C C . PRO A 1 105 ? 0.461 -7.696 -13.198 1.00 95.38 105 PRO A C 1
ATOM 824 O O . PRO A 1 105 ? 1.434 -8.442 -13.274 1.00 95.38 105 PRO A O 1
ATOM 827 N N . HIS A 1 106 ? 0.294 -6.695 -14.063 1.00 95.25 106 HIS A N 1
ATOM 828 C CA . HIS A 1 106 ? 1.236 -6.384 -15.133 1.00 95.25 106 HIS A CA 1
ATOM 829 C C . HIS A 1 106 ? 2.602 -5.880 -14.626 1.00 95.25 106 HIS A C 1
ATOM 831 O O . HIS A 1 106 ? 3.609 -6.184 -15.260 1.00 95.25 106 HIS A O 1
ATOM 837 N N . PHE A 1 107 ? 2.682 -5.197 -13.475 1.00 97.19 107 PHE A N 1
ATOM 838 C CA . PHE A 1 107 ? 3.973 -4.866 -12.848 1.00 97.19 107 PHE A CA 1
ATOM 839 C C . PHE A 1 107 ? 4.679 -6.138 -12.408 1.00 97.19 107 PHE A C 1
ATOM 841 O O . PHE A 1 107 ? 5.840 -6.365 -12.724 1.00 97.19 107 PHE A O 1
ATOM 848 N N . PHE A 1 108 ? 3.945 -7.028 -11.750 1.00 95.94 108 PHE A N 1
ATOM 849 C CA . PHE A 1 108 ? 4.473 -8.308 -11.306 1.00 95.94 108 PHE A CA 1
ATOM 850 C C . PHE A 1 108 ? 4.792 -9.267 -12.456 1.00 95.94 108 PHE A C 1
ATOM 852 O O . PHE A 1 108 ? 5.496 -10.249 -12.241 1.00 95.94 108 PHE A O 1
ATOM 859 N N . ALA A 1 109 ? 4.313 -9.011 -13.673 1.00 94.38 109 ALA A N 1
ATOM 860 C CA . ALA A 1 109 ? 4.737 -9.702 -14.888 1.00 94.38 109 ALA A CA 1
ATOM 861 C C . ALA A 1 109 ? 5.962 -9.047 -15.558 1.00 94.38 109 ALA A C 1
ATOM 863 O O . ALA A 1 109 ? 6.624 -9.699 -16.366 1.00 94.38 109 ALA A O 1
ATOM 864 N N . ASN A 1 110 ? 6.286 -7.791 -15.225 1.00 96.50 110 ASN A N 1
ATOM 865 C CA . ASN A 1 110 ? 7.400 -7.048 -15.807 1.00 96.50 110 ASN A CA 1
ATOM 866 C C . ASN A 1 110 ? 8.756 -7.580 -15.275 1.00 96.50 110 ASN A C 1
ATOM 868 O O . ASN A 1 110 ? 8.994 -7.558 -14.063 1.00 96.50 110 ASN A O 1
ATOM 872 N N . PRO A 1 111 ? 9.679 -8.030 -16.152 1.00 96.44 111 PRO A N 1
ATOM 873 C CA . PRO A 1 111 ? 10.989 -8.539 -15.738 1.00 96.44 111 PRO A CA 1
ATOM 874 C C . PRO A 1 111 ? 11.869 -7.522 -14.999 1.00 96.44 111 PRO A C 1
ATOM 876 O O . PRO A 1 111 ? 12.603 -7.902 -14.086 1.00 96.44 111 PRO A O 1
ATOM 879 N N . GLU A 1 112 ? 11.806 -6.241 -15.363 1.00 97.62 112 GLU A N 1
ATOM 880 C CA . GLU A 1 112 ? 12.575 -5.184 -14.697 1.00 97.62 112 GLU A CA 1
ATOM 881 C C . GLU A 1 112 ? 12.048 -4.941 -13.285 1.00 97.62 112 GLU A C 1
ATOM 883 O O . GLU A 1 112 ? 12.833 -4.815 -12.346 1.00 97.62 112 GLU A O 1
ATOM 888 N N . PHE A 1 113 ? 10.723 -4.965 -13.111 1.00 97.38 113 PHE A N 1
ATOM 889 C CA . PHE A 1 113 ? 10.110 -4.839 -11.791 1.00 97.38 113 PHE A CA 1
ATOM 890 C C . PHE A 1 113 ? 10.456 -6.036 -10.905 1.00 97.38 113 PHE A C 1
ATOM 892 O O . PHE A 1 113 ? 10.803 -5.850 -9.744 1.00 97.38 113 PHE A O 1
ATOM 899 N N . ARG A 1 114 ? 10.448 -7.259 -11.453 1.00 96.00 114 ARG A N 1
ATOM 900 C CA . ARG A 1 114 ? 10.907 -8.457 -10.727 1.00 96.00 114 ARG A CA 1
ATOM 901 C C . ARG A 1 114 ? 12.373 -8.360 -10.326 1.00 96.00 114 ARG A C 1
ATOM 903 O O . ARG A 1 114 ? 12.703 -8.620 -9.177 1.00 96.00 114 ARG A O 1
ATOM 910 N N . THR A 1 115 ? 13.233 -7.931 -11.248 1.00 96.00 115 THR A N 1
ATOM 911 C CA . THR A 1 115 ? 14.663 -7.742 -10.970 1.00 96.00 115 THR A CA 1
ATOM 912 C C . THR A 1 115 ? 14.871 -6.717 -9.858 1.00 96.00 115 THR A C 1
ATOM 914 O O . THR A 1 115 ? 15.667 -6.940 -8.948 1.00 96.00 115 THR A O 1
ATOM 917 N N . TRP A 1 116 ? 14.131 -5.606 -9.900 1.00 96.56 116 TRP A N 1
ATOM 918 C CA . TRP A 1 116 ? 14.135 -4.619 -8.827 1.00 96.56 116 TRP A CA 1
ATOM 919 C C . TRP A 1 116 ? 13.656 -5.238 -7.508 1.00 96.56 116 TRP A C 1
ATOM 921 O O . TRP A 1 116 ? 14.366 -5.130 -6.509 1.00 96.56 116 TRP A O 1
ATOM 931 N N . LEU A 1 117 ? 12.513 -5.934 -7.504 1.00 95.69 117 LEU A N 1
ATOM 932 C CA . LEU A 1 117 ? 11.905 -6.558 -6.323 1.00 95.69 117 LEU A CA 1
ATOM 933 C C . LEU A 1 117 ? 12.858 -7.552 -5.643 1.00 95.69 117 LEU A C 1
ATOM 935 O O . LEU A 1 117 ? 13.015 -7.510 -4.423 1.00 95.69 117 LEU A O 1
ATOM 939 N N . GLU A 1 118 ? 13.551 -8.374 -6.427 1.00 93.94 118 GLU A N 1
ATOM 940 C CA . GLU A 1 118 ? 14.489 -9.401 -5.958 1.00 93.94 118 GLU A CA 1
ATOM 941 C C . GLU A 1 118 ? 15.879 -8.860 -5.589 1.00 93.94 118 GLU A C 1
ATOM 943 O O . GLU A 1 118 ? 16.672 -9.576 -4.976 1.00 93.94 118 GLU A O 1
ATOM 948 N N . ALA A 1 119 ? 16.199 -7.608 -5.931 1.00 92.69 119 ALA A N 1
ATOM 949 C CA . ALA A 1 119 ? 17.481 -7.011 -5.571 1.00 92.69 119 ALA A CA 1
ATOM 950 C C . ALA A 1 119 ? 17.674 -6.963 -4.044 1.00 92.69 119 ALA A C 1
ATOM 952 O O . ALA A 1 119 ? 16.713 -6.742 -3.303 1.00 92.69 119 ALA A O 1
ATOM 953 N N . ASP A 1 120 ? 18.928 -7.069 -3.586 1.00 87.38 120 ASP A N 1
ATOM 954 C CA . ASP A 1 120 ? 19.330 -7.042 -2.166 1.00 87.38 120 ASP A CA 1
ATOM 955 C C . ASP A 1 120 ? 19.262 -5.624 -1.562 1.00 87.38 120 ASP A C 1
ATOM 957 O O . ASP A 1 120 ? 20.223 -5.055 -1.044 1.00 87.38 120 ASP A O 1
ATOM 961 N N . ARG A 1 121 ? 18.094 -5.000 -1.706 1.00 86.62 121 ARG A N 1
ATOM 962 C CA . ARG A 1 121 ? 17.703 -3.748 -1.069 1.00 86.62 121 ARG A CA 1
ATOM 963 C C . ARG A 1 121 ? 16.414 -4.011 -0.295 1.00 86.62 121 ARG A C 1
ATOM 965 O O . ARG A 1 121 ? 15.486 -4.568 -0.893 1.00 86.62 121 ARG A O 1
ATOM 972 N N . PRO A 1 122 ? 16.340 -3.622 0.992 1.00 86.56 122 PRO A N 1
ATOM 973 C CA . PRO A 1 122 ? 15.134 -3.785 1.792 1.00 86.56 122 PRO A CA 1
ATOM 974 C C . PRO A 1 122 ? 13.936 -3.113 1.131 1.00 86.56 122 PRO A C 1
ATOM 976 O O . PRO A 1 122 ? 14.027 -1.960 0.715 1.00 86.56 122 PRO A O 1
ATOM 979 N N . LYS A 1 123 ? 12.821 -3.836 1.071 1.00 88.56 123 LYS A N 1
ATOM 980 C CA . LYS A 1 123 ? 11.538 -3.360 0.552 1.00 88.56 123 LYS A CA 1
ATOM 981 C C . LYS A 1 123 ? 10.464 -3.684 1.562 1.00 88.56 123 LYS A C 1
ATOM 983 O O . LYS A 1 123 ? 10.550 -4.693 2.266 1.00 88.56 123 LYS A O 1
ATOM 988 N N . PHE A 1 124 ? 9.433 -2.855 1.613 1.00 90.75 124 PHE A N 1
ATOM 989 C CA . PHE A 1 124 ? 8.251 -3.198 2.380 1.00 90.75 124 PHE A CA 1
ATOM 990 C C . PHE A 1 124 ? 7.412 -4.169 1.545 1.00 90.75 124 PHE A C 1
ATOM 992 O O . PHE A 1 124 ? 6.607 -3.769 0.715 1.00 90.75 124 PHE A O 1
ATOM 999 N N . THR A 1 125 ? 7.639 -5.467 1.721 1.00 91.19 125 THR A N 1
ATOM 1000 C CA . THR A 1 125 ? 6.956 -6.507 0.948 1.00 91.19 125 THR A CA 1
ATOM 1001 C C . THR A 1 125 ? 6.785 -7.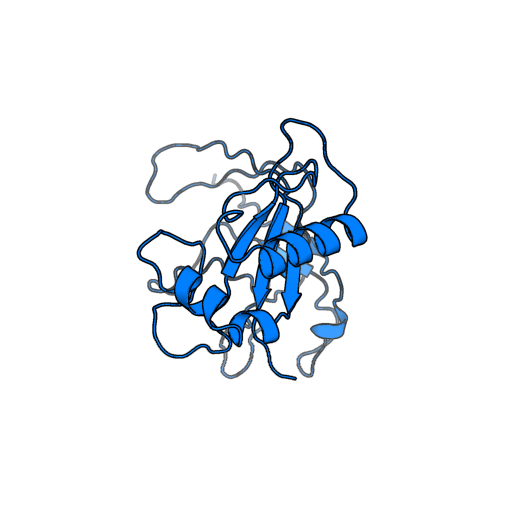783 1.761 1.00 91.19 125 THR A C 1
ATOM 1003 O O . THR A 1 125 ? 7.557 -8.055 2.682 1.00 91.19 125 THR A O 1
ATOM 1006 N N . TRP A 1 126 ? 5.773 -8.572 1.407 1.00 86.25 126 TRP A N 1
ATOM 1007 C CA . TRP A 1 126 ? 5.615 -9.947 1.885 1.00 86.25 126 TRP A CA 1
ATOM 1008 C C . TRP A 1 126 ? 6.269 -10.980 0.961 1.00 86.25 126 TRP A C 1
ATOM 1010 O O . TRP A 1 126 ? 6.394 -12.144 1.346 1.00 86.25 126 TRP A O 1
ATOM 1020 N N . HIS A 1 127 ? 6.747 -10.565 -0.215 1.00 86.56 127 HIS A N 1
ATOM 1021 C CA . HIS A 1 127 ? 7.494 -11.423 -1.121 1.00 86.56 127 HIS A CA 1
ATOM 1022 C C . HIS A 1 127 ? 8.839 -11.836 -0.501 1.00 86.56 127 HIS A C 1
ATOM 1024 O O . HIS A 1 127 ? 9.607 -11.003 -0.021 1.00 86.56 127 HIS A O 1
ATOM 1030 N N . ARG A 1 128 ? 9.136 -13.140 -0.518 1.00 85.19 128 ARG A N 1
ATOM 1031 C CA . ARG A 1 128 ? 10.347 -13.730 0.091 1.00 85.19 128 ARG A CA 1
ATOM 1032 C C . ARG A 1 128 ? 11.348 -14.267 -0.940 1.00 85.19 128 ARG A C 1
ATOM 1034 O O . ARG A 1 128 ? 12.234 -15.038 -0.578 1.00 85.19 128 ARG A O 1
ATOM 1041 N N . GLY A 1 129 ? 11.205 -13.872 -2.204 1.00 85.38 129 GLY A N 1
ATOM 1042 C CA . GLY A 1 129 ? 11.948 -14.425 -3.334 1.00 85.38 129 GLY A CA 1
ATOM 1043 C C . GLY A 1 129 ? 11.216 -15.592 -4.003 1.00 85.38 129 GLY A C 1
ATOM 1044 O O . GLY A 1 129 ? 10.439 -16.310 -3.370 1.00 85.38 129 GLY A O 1
ATOM 1045 N N . GLY A 1 130 ? 11.490 -15.802 -5.291 1.00 87.62 130 GLY A N 1
ATOM 1046 C CA . GLY A 1 130 ? 10.958 -16.924 -6.061 1.00 87.62 130 GLY A CA 1
ATOM 1047 C C . GLY A 1 130 ? 9.642 -16.603 -6.767 1.00 87.62 130 GLY A C 1
ATOM 1048 O O . GLY A 1 130 ? 9.529 -15.614 -7.483 1.00 87.62 130 GLY A O 1
ATOM 1049 N N . HIS A 1 131 ? 8.651 -17.486 -6.641 1.00 90.50 131 HIS A N 1
ATOM 1050 C CA . HIS A 1 131 ? 7.395 -17.348 -7.380 1.00 90.50 131 HIS A CA 1
ATOM 1051 C C . HIS A 1 131 ? 6.548 -16.181 -6.845 1.00 90.50 131 HIS A C 1
ATOM 1053 O O . HIS A 1 131 ? 6.404 -16.031 -5.635 1.00 90.50 131 HIS A O 1
ATOM 1059 N N . ILE A 1 132 ? 5.959 -15.386 -7.746 1.00 93.38 132 ILE A N 1
ATOM 1060 C CA . ILE A 1 132 ? 4.992 -14.340 -7.386 1.00 93.38 132 ILE A CA 1
ATOM 1061 C C . ILE A 1 132 ? 3.607 -14.963 -7.209 1.00 93.38 132 ILE A C 1
ATOM 1063 O O . ILE A 1 132 ? 3.088 -15.597 -8.125 1.00 93.38 132 ILE A O 1
ATOM 1067 N N . ASP A 1 133 ? 2.985 -14.728 -6.064 1.00 88.00 133 ASP A N 1
ATOM 1068 C CA . ASP A 1 133 ? 1.647 -15.200 -5.708 1.00 88.00 133 ASP A CA 1
ATOM 1069 C C . ASP A 1 133 ? 0.773 -14.075 -5.115 1.00 88.00 133 ASP A C 1
ATOM 1071 O O . ASP A 1 133 ? 1.142 -12.900 -5.138 1.00 88.00 133 ASP A O 1
ATOM 1075 N N . GLU A 1 134 ? -0.400 -14.435 -4.591 1.00 84.75 134 GLU A N 1
ATOM 1076 C CA . GLU A 1 134 ? -1.353 -13.514 -3.950 1.00 84.75 134 GLU A CA 1
ATOM 1077 C C . GLU A 1 134 ? -0.834 -12.884 -2.640 1.00 84.75 134 GLU A C 1
ATOM 1079 O O . GLU A 1 134 ? -1.452 -11.960 -2.116 1.00 84.75 134 GLU A O 1
ATOM 1084 N N . TRP A 1 135 ? 0.295 -13.369 -2.112 1.00 84.88 135 TRP A N 1
ATOM 1085 C CA . TRP A 1 135 ? 0.937 -12.878 -0.890 1.00 84.88 135 TRP A CA 1
ATOM 1086 C C . TRP A 1 135 ? 2.196 -12.059 -1.187 1.00 84.88 135 TRP A C 1
ATOM 1088 O O . TRP A 1 135 ? 2.895 -11.642 -0.268 1.00 84.88 135 TRP A O 1
ATOM 1098 N N . SER A 1 136 ? 2.497 -11.803 -2.460 1.00 90.75 136 SER A N 1
ATOM 1099 C CA . SER A 1 136 ? 3.708 -11.103 -2.899 1.00 90.75 136 SER A CA 1
ATOM 1100 C C . SER A 1 136 ? 3.561 -9.575 -2.921 1.00 90.75 136 SER A C 1
ATOM 1102 O O . SER A 1 136 ? 4.260 -8.892 -3.666 1.00 90.75 136 SER A O 1
ATOM 1104 N N . ASP A 1 137 ? 2.665 -9.029 -2.102 1.00 93.44 137 ASP A N 1
ATOM 1105 C CA . ASP A 1 137 ? 2.354 -7.602 -2.066 1.00 93.44 137 ASP A CA 1
ATOM 1106 C C . ASP A 1 137 ? 3.578 -6.731 -1.777 1.00 93.44 137 ASP A C 1
ATOM 1108 O O . ASP A 1 137 ? 4.450 -7.084 -0.974 1.00 93.44 137 ASP A O 1
ATOM 1112 N N . VAL A 1 138 ? 3.599 -5.546 -2.384 1.00 95.50 138 VAL A N 1
ATOM 1113 C CA . VAL A 1 138 ? 4.634 -4.523 -2.188 1.00 95.50 138 VAL A CA 1
ATOM 1114 C C . VAL A 1 138 ? 3.968 -3.245 -1.700 1.00 95.50 138 VAL A C 1
ATOM 1116 O O . VAL A 1 138 ? 2.955 -2.825 -2.246 1.00 95.50 138 VAL A O 1
ATOM 1119 N N . VAL A 1 139 ? 4.526 -2.609 -0.679 1.00 95.69 139 VAL A N 1
ATOM 1120 C CA . VAL A 1 139 ? 4.091 -1.305 -0.182 1.00 95.69 139 VAL A CA 1
ATOM 1121 C C . VAL A 1 139 ? 5.171 -0.286 -0.500 1.00 95.69 139 VAL A C 1
ATOM 1123 O O . VAL A 1 139 ? 6.337 -0.498 -0.183 1.00 95.69 139 VAL A O 1
ATOM 1126 N N . VAL A 1 140 ? 4.769 0.834 -1.091 1.00 95.25 140 VAL A N 1
ATOM 1127 C CA . VAL A 1 140 ? 5.652 1.973 -1.360 1.00 95.25 140 VAL A CA 1
ATOM 1128 C C . VAL A 1 140 ? 5.099 3.244 -0.736 1.00 95.25 140 VAL A C 1
ATOM 1130 O O . VAL A 1 140 ? 3.893 3.359 -0.499 1.00 95.25 140 VAL A O 1
ATOM 1133 N N . LEU A 1 141 ? 5.976 4.203 -0.452 1.00 93.94 141 LEU A N 1
ATOM 1134 C CA . LEU A 1 141 ? 5.624 5.487 0.144 1.00 93.94 141 LEU A CA 1
ATOM 1135 C C . LEU A 1 141 ? 5.818 6.602 -0.883 1.00 93.94 141 LEU A C 1
ATOM 1137 O O . LEU A 1 141 ? 6.943 6.902 -1.275 1.00 93.94 141 LEU A O 1
ATOM 1141 N N . VAL A 1 142 ? 4.726 7.236 -1.302 1.00 94.94 142 VAL A N 1
ATOM 1142 C CA . VAL A 1 142 ? 4.752 8.372 -2.235 1.00 94.94 142 VAL A CA 1
ATOM 1143 C C . VAL A 1 142 ? 4.760 9.680 -1.446 1.00 94.94 142 VAL A C 1
ATOM 1145 O O . VAL A 1 142 ? 4.014 9.825 -0.471 1.00 94.94 142 VAL A O 1
ATOM 1148 N N . ASP A 1 143 ? 5.597 10.637 -1.855 1.00 93.94 143 ASP A N 1
ATOM 1149 C CA . ASP A 1 143 ? 5.671 11.966 -1.242 1.00 93.94 143 ASP A CA 1
ATOM 1150 C C . ASP A 1 143 ? 4.283 12.628 -1.213 1.00 93.94 143 ASP A C 1
ATOM 1152 O O . ASP A 1 143 ? 3.543 12.576 -2.205 1.00 93.94 143 ASP A O 1
ATOM 1156 N N . PRO A 1 144 ? 3.891 13.265 -0.094 1.00 90.38 144 PRO A N 1
ATOM 1157 C CA . PRO A 1 144 ? 2.568 13.850 0.047 1.00 90.38 144 PRO A CA 1
ATOM 1158 C C . PRO A 1 144 ? 2.234 14.903 -1.010 1.00 90.38 144 PRO A C 1
ATOM 1160 O O . PRO A 1 144 ? 1.048 15.063 -1.308 1.00 90.38 144 PRO A O 1
ATOM 1163 N N . GLY A 1 145 ? 3.230 15.605 -1.556 1.00 90.75 145 GLY A N 1
ATOM 1164 C CA . GLY A 1 145 ? 3.081 16.610 -2.603 1.00 90.75 145 GLY A CA 1
ATOM 1165 C C . GLY A 1 145 ? 2.819 16.025 -3.991 1.00 90.75 145 GLY A C 1
ATOM 1166 O O . GLY A 1 145 ? 2.490 16.781 -4.904 1.00 90.75 145 GLY A O 1
ATOM 1167 N N . LEU A 1 146 ? 2.920 14.699 -4.158 1.00 91.62 146 LEU A N 1
ATOM 1168 C CA . LEU A 1 146 ? 2.672 13.984 -5.413 1.00 91.62 146 LEU A CA 1
ATOM 1169 C C . LEU A 1 146 ? 3.491 14.549 -6.585 1.00 91.62 146 LEU A C 1
ATOM 1171 O O . LEU A 1 146 ? 3.015 14.614 -7.716 1.00 91.62 146 LEU A O 1
ATOM 1175 N N . ASN A 1 147 ? 4.720 14.999 -6.342 1.00 91.00 147 ASN A N 1
ATOM 1176 C CA . ASN A 1 147 ? 5.601 15.611 -7.345 1.00 91.00 147 ASN A CA 1
ATOM 1177 C C . ASN A 1 147 ? 6.453 14.590 -8.121 1.00 91.00 147 ASN A C 1
ATOM 1179 O O . ASN A 1 147 ? 7.047 14.958 -9.129 1.00 91.00 147 ASN A O 1
ATOM 1183 N N . GLY A 1 148 ? 6.437 13.321 -7.712 1.00 90.38 148 GLY A N 1
ATOM 1184 C CA . GLY A 1 148 ? 7.253 12.254 -8.295 1.00 90.38 148 GLY A CA 1
ATOM 1185 C C . GLY A 1 148 ? 8.276 11.660 -7.328 1.00 90.38 148 GLY A C 1
ATOM 1186 O O . GLY A 1 148 ? 8.951 10.714 -7.703 1.00 90.38 148 GLY A O 1
ATOM 1187 N N . GLU A 1 149 ? 8.378 12.165 -6.099 1.00 92.81 149 GLU A N 1
ATOM 1188 C CA . GLU A 1 149 ? 9.302 11.642 -5.086 1.00 92.81 149 GLU A CA 1
ATOM 1189 C C . GLU A 1 149 ? 8.653 10.577 -4.189 1.00 92.81 149 GLU A C 1
ATOM 1191 O O . GLU A 1 149 ? 7.426 10.519 -4.044 1.00 92.81 149 GLU A O 1
ATOM 1196 N N . GLY A 1 150 ? 9.476 9.720 -3.579 1.00 92.19 150 GLY A N 1
ATOM 1197 C CA . GLY A 1 150 ? 9.027 8.669 -2.665 1.00 92.19 150 GLY A CA 1
ATOM 1198 C C . GLY A 1 150 ? 10.129 7.676 -2.286 1.00 92.19 150 GLY A C 1
ATOM 1199 O O . GLY A 1 150 ? 11.277 7.831 -2.696 1.00 92.19 150 GLY A O 1
ATOM 1200 N N . SER A 1 151 ? 9.790 6.666 -1.482 1.00 89.06 151 SER A N 1
ATOM 1201 C CA . SER A 1 151 ? 10.758 5.701 -0.930 1.00 89.06 151 SER A CA 1
ATOM 1202 C C . SER A 1 151 ? 11.382 4.772 -1.968 1.00 89.06 151 SER A C 1
ATOM 1204 O O . SER A 1 151 ? 12.529 4.366 -1.800 1.00 89.06 151 SER A O 1
ATOM 1206 N N . ASP A 1 152 ? 10.629 4.449 -3.017 1.00 93.25 152 ASP A N 1
ATOM 1207 C CA . ASP A 1 152 ? 10.947 3.404 -3.996 1.00 93.25 152 ASP A CA 1
ATOM 1208 C C . ASP A 1 152 ? 10.960 3.968 -5.427 1.00 93.25 152 ASP A C 1
ATOM 1210 O O . ASP A 1 152 ? 10.660 3.268 -6.392 1.00 93.25 152 ASP A O 1
ATOM 1214 N N . SER A 1 153 ? 11.295 5.256 -5.579 1.00 93.75 153 SER A N 1
ATOM 1215 C CA . SER A 1 153 ? 11.403 5.925 -6.886 1.00 93.75 153 SER A CA 1
ATOM 1216 C C . SER A 1 153 ? 12.551 5.398 -7.760 1.00 93.75 153 SER A C 1
ATOM 1218 O O . SER A 1 153 ? 12.684 5.800 -8.912 1.00 93.75 153 SER A O 1
ATOM 1220 N N . ASP A 1 154 ? 13.366 4.480 -7.230 1.00 93.62 154 ASP A N 1
ATOM 1221 C CA . ASP A 1 154 ? 14.408 3.738 -7.939 1.00 93.62 154 ASP A CA 1
ATOM 1222 C C . ASP A 1 154 ? 13.901 2.455 -8.627 1.00 93.62 154 ASP A C 1
ATOM 1224 O O . ASP A 1 154 ? 14.687 1.772 -9.290 1.00 93.62 154 ASP A O 1
ATOM 1228 N N . MET A 1 155 ? 12.617 2.108 -8.478 1.00 95.94 155 MET A N 1
ATOM 1229 C CA . MET A 1 155 ? 11.978 1.058 -9.275 1.00 95.94 155 MET A CA 1
ATOM 1230 C C . MET A 1 155 ? 11.904 1.448 -10.766 1.00 95.94 155 MET A C 1
ATOM 1232 O O . MET A 1 155 ? 12.176 2.599 -11.116 1.00 95.94 155 MET A O 1
ATOM 1236 N N . PRO A 1 156 ? 11.518 0.533 -11.679 1.00 97.88 156 PRO A N 1
ATOM 1237 C CA . PRO A 1 156 ? 11.372 0.877 -13.092 1.00 97.88 156 PRO A CA 1
ATOM 1238 C C . PRO A 1 156 ? 10.474 2.103 -13.291 1.00 97.88 156 PRO A C 1
ATOM 1240 O O . PRO A 1 156 ? 9.365 2.159 -12.753 1.00 97.88 156 PRO A O 1
ATOM 1243 N N . ALA A 1 157 ? 10.956 3.071 -14.077 1.00 96.75 157 ALA A N 1
ATOM 1244 C CA . ALA A 1 157 ? 10.348 4.398 -14.190 1.00 96.75 157 ALA A CA 1
ATOM 1245 C C . ALA A 1 157 ? 8.861 4.336 -14.567 1.00 96.75 157 ALA A C 1
ATOM 1247 O O . ALA A 1 157 ? 8.045 5.000 -13.941 1.00 96.75 157 ALA A O 1
ATOM 1248 N N . GLU A 1 158 ? 8.490 3.465 -15.509 1.00 96.19 158 GLU A N 1
ATOM 1249 C CA . GLU A 1 158 ? 7.095 3.278 -15.924 1.00 96.19 158 GLU A CA 1
ATOM 1250 C C . GLU A 1 158 ? 6.187 2.825 -14.764 1.00 96.19 158 GLU A C 1
ATOM 1252 O O . GLU A 1 158 ? 5.063 3.313 -14.629 1.00 96.19 158 GLU A O 1
ATOM 1257 N N . CYS A 1 159 ? 6.674 1.934 -13.890 1.00 97.75 159 CYS A N 1
ATOM 1258 C CA . CYS A 1 159 ? 5.919 1.480 -12.719 1.00 97.75 159 CYS A CA 1
ATOM 1259 C C . CYS A 1 159 ? 5.729 2.636 -11.729 1.00 97.75 159 CYS A C 1
ATOM 1261 O O . CYS A 1 159 ? 4.611 2.893 -11.277 1.00 97.75 159 CYS A O 1
ATOM 1263 N N . TRP A 1 160 ? 6.808 3.370 -11.437 1.00 97.81 160 TRP A N 1
ATOM 1264 C CA . TRP A 1 160 ? 6.776 4.494 -10.504 1.00 97.81 160 TRP A CA 1
ATOM 1265 C C . TRP A 1 160 ? 5.883 5.640 -10.991 1.00 97.81 160 TRP A C 1
ATOM 1267 O O . TRP A 1 160 ? 5.012 6.118 -10.262 1.00 97.81 160 TRP A O 1
ATOM 1277 N N . GLU A 1 161 ? 6.047 6.051 -12.247 1.00 97.38 161 GLU A N 1
ATOM 1278 C CA . GLU A 1 161 ? 5.252 7.107 -12.872 1.00 97.38 161 GLU A CA 1
ATOM 1279 C C . GLU A 1 161 ? 3.763 6.752 -12.887 1.00 97.38 161 GLU A C 1
ATOM 1281 O O . GLU A 1 161 ? 2.928 7.605 -12.577 1.00 97.38 161 GLU A O 1
ATOM 1286 N N . THR A 1 162 ? 3.427 5.487 -13.159 1.00 97.56 162 THR A N 1
ATOM 1287 C CA . THR A 1 162 ? 2.047 4.988 -13.109 1.00 97.56 162 THR A CA 1
ATOM 1288 C C . THR A 1 162 ? 1.467 5.072 -11.694 1.00 97.56 162 THR A C 1
ATOM 1290 O O . THR A 1 162 ? 0.347 5.554 -11.519 1.00 97.56 162 THR A O 1
ATOM 1293 N N . ILE A 1 163 ? 2.227 4.670 -10.667 1.00 97.81 163 ILE A N 1
ATOM 1294 C CA . ILE A 1 163 ? 1.803 4.781 -9.259 1.00 97.81 163 ILE A CA 1
ATOM 1295 C C . ILE A 1 163 ? 1.524 6.242 -8.896 1.00 97.81 163 ILE A C 1
ATOM 1297 O O . ILE A 1 163 ? 0.460 6.560 -8.362 1.00 97.81 163 ILE A O 1
ATOM 1301 N N . VAL A 1 164 ? 2.452 7.149 -9.214 1.00 97.06 164 VAL A N 1
ATOM 1302 C CA . VAL A 1 164 ? 2.303 8.580 -8.916 1.00 97.06 164 VAL A CA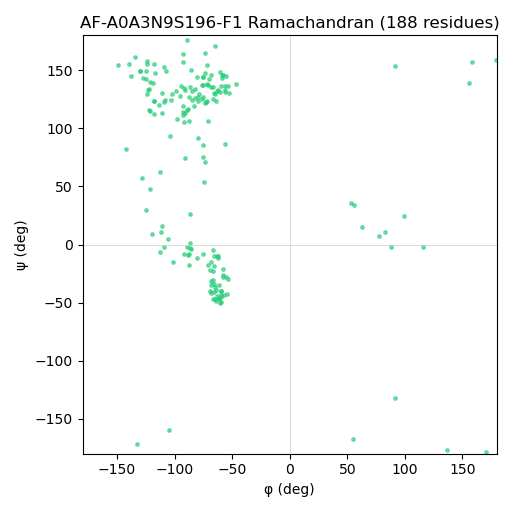 1
ATOM 1303 C C . VAL A 1 164 ? 1.120 9.182 -9.679 1.00 97.06 164 VAL A C 1
ATOM 1305 O O . VAL A 1 164 ? 0.382 9.993 -9.115 1.00 97.06 164 VAL A O 1
ATOM 1308 N N . ALA A 1 165 ? 0.902 8.788 -10.936 1.00 95.81 165 ALA A N 1
ATOM 1309 C CA . ALA A 1 165 ? -0.241 9.235 -11.728 1.00 95.81 165 ALA A CA 1
ATOM 1310 C C . ALA A 1 165 ? -1.577 8.809 -11.097 1.00 95.81 165 ALA A C 1
ATOM 1312 O O . ALA A 1 165 ? -2.447 9.657 -10.908 1.00 95.81 165 ALA A O 1
ATOM 1313 N N . LEU A 1 166 ? -1.708 7.546 -10.678 1.00 94.38 166 LEU A N 1
ATOM 1314 C CA . LEU A 1 166 ? -2.908 7.039 -9.999 1.00 94.38 166 LEU A CA 1
ATOM 1315 C C . LEU A 1 166 ? -3.126 7.710 -8.634 1.00 94.38 166 LEU A C 1
ATOM 1317 O O . LEU A 1 166 ? -4.257 8.035 -8.269 1.00 94.38 166 LEU A O 1
ATOM 1321 N N . CYS A 1 167 ? -2.051 8.005 -7.898 1.00 94.25 167 CYS A N 1
ATOM 1322 C CA . CYS A 1 167 ? -2.141 8.825 -6.691 1.00 94.25 167 CYS A CA 1
ATOM 1323 C C . CYS A 1 167 ? -2.704 10.221 -6.987 1.00 94.25 167 CYS A C 1
ATOM 1325 O O . CYS A 1 167 ? -3.577 10.680 -6.258 1.00 94.25 167 CYS A O 1
ATOM 1327 N N . ARG A 1 168 ? -2.239 10.897 -8.046 1.00 92.69 168 ARG A N 1
ATOM 1328 C CA . ARG A 1 168 ? -2.748 12.225 -8.448 1.00 92.69 168 ARG A CA 1
ATOM 1329 C C . ARG A 1 168 ? -4.202 12.186 -8.908 1.00 92.69 168 ARG A C 1
ATOM 1331 O O . ARG A 1 168 ? -4.921 13.157 -8.700 1.00 92.69 168 ARG A O 1
ATOM 1338 N N . GLU A 1 169 ? -4.619 11.097 -9.543 1.00 91.56 169 GLU A N 1
ATOM 1339 C CA . GLU A 1 169 ? -5.997 10.915 -9.999 1.00 91.56 169 GLU A CA 1
ATOM 1340 C C . GLU A 1 169 ? -6.970 10.748 -8.824 1.00 91.56 169 GLU A C 1
ATOM 1342 O O . GLU A 1 169 ? -8.059 11.322 -8.829 1.00 91.56 169 GLU A O 1
ATOM 1347 N N . HIS A 1 170 ? -6.576 9.987 -7.800 1.00 86.62 170 HIS A N 1
ATOM 1348 C CA . HIS A 1 170 ? -7.475 9.604 -6.709 1.00 86.62 170 HIS A CA 1
ATOM 1349 C C . HIS A 1 170 ? -7.304 10.407 -5.417 1.00 86.62 170 HIS A C 1
ATOM 1351 O O . HIS A 1 170 ? -8.179 10.354 -4.550 1.00 86.62 170 HIS A O 1
ATOM 1357 N N . LEU A 1 171 ? -6.203 11.144 -5.258 1.00 86.25 171 LEU A N 1
ATOM 1358 C CA . LEU A 1 171 ? -5.886 11.886 -4.040 1.00 86.25 171 LEU A CA 1
ATOM 1359 C C . LEU A 1 171 ? -5.633 13.364 -4.331 1.00 86.25 171 LEU A C 1
ATOM 1361 O O . LEU A 1 171 ? -5.092 13.755 -5.360 1.00 86.25 171 LEU A O 1
ATOM 1365 N N . VAL A 1 172 ? -5.954 14.200 -3.348 1.00 82.94 172 VAL A N 1
ATOM 1366 C CA . VAL A 1 172 ? -5.549 15.608 -3.342 1.00 82.94 172 VAL A CA 1
ATOM 1367 C C . VAL A 1 172 ? -4.123 15.699 -2.814 1.00 82.94 172 VAL A C 1
ATOM 1369 O O . VAL A 1 172 ? -3.825 15.091 -1.786 1.00 82.94 172 VAL A O 1
ATOM 1372 N N . ALA A 1 173 ? -3.260 16.464 -3.487 1.00 86.56 173 ALA A N 1
ATOM 1373 C CA . ALA A 1 173 ? -1.900 16.726 -3.021 1.00 86.56 173 ALA A CA 1
ATOM 1374 C C . ALA A 1 173 ? -1.901 17.326 -1.603 1.00 86.56 173 ALA A C 1
ATOM 1376 O O . ALA A 1 173 ? -2.700 18.204 -1.271 1.00 86.56 173 ALA A O 1
ATOM 1377 N N . GLY A 1 174 ? -1.002 16.814 -0.771 1.00 84.44 174 GLY A N 1
ATOM 1378 C CA . GLY A 1 174 ? -0.805 17.233 0.610 1.00 84.44 174 GLY A CA 1
ATOM 1379 C C . GLY A 1 174 ? 0.199 18.374 0.727 1.00 84.44 174 GLY A C 1
ATOM 1380 O O . GLY A 1 174 ? 0.812 18.805 -0.252 1.00 84.44 174 GLY A O 1
ATOM 1381 N N . ARG A 1 175 ? 0.371 18.879 1.947 1.00 80.94 175 ARG A N 1
ATOM 1382 C CA . ARG A 1 175 ? 1.346 19.928 2.275 1.00 80.94 175 ARG A CA 1
ATOM 1383 C C . ARG A 1 175 ? 2.676 19.346 2.746 1.00 80.94 175 ARG A C 1
ATOM 1385 O O . ARG A 1 175 ? 2.771 18.191 3.153 1.00 80.94 175 ARG A O 1
ATOM 1392 N N . ALA A 1 176 ? 3.703 20.194 2.749 1.00 76.38 176 ALA A N 1
ATOM 1393 C CA . ALA A 1 176 ? 4.991 19.857 3.342 1.00 76.38 176 ALA A CA 1
ATOM 1394 C C . ALA A 1 176 ? 4.824 19.461 4.821 1.00 76.38 176 ALA A C 1
ATOM 1396 O O . ALA A 1 176 ? 4.179 20.176 5.590 1.00 76.38 176 ALA A O 1
ATOM 1397 N N . GLY A 1 177 ? 5.421 18.330 5.202 1.00 76.38 177 GLY A N 1
ATOM 1398 C CA . GLY A 1 177 ? 5.343 17.773 6.555 1.00 76.38 177 GLY A CA 1
ATOM 1399 C C . GLY A 1 177 ? 4.150 16.846 6.809 1.00 76.38 177 GLY A C 1
ATOM 1400 O O . GLY A 1 177 ? 4.052 16.302 7.906 1.00 76.38 177 GLY A O 1
ATOM 1401 N N . GLU A 1 178 ? 3.263 16.636 5.831 1.00 83.19 178 GLU A N 1
ATOM 1402 C CA . GLU A 1 178 ? 2.258 15.572 5.921 1.00 83.19 178 GLU A CA 1
ATOM 1403 C C . GLU A 1 178 ? 2.891 14.178 5.748 1.00 83.19 178 GLU A C 1
ATOM 1405 O O . GLU A 1 178 ? 3.932 14.046 5.099 1.00 83.19 178 GLU A O 1
ATOM 1410 N N . PRO A 1 179 ? 2.274 13.117 6.297 1.00 84.50 179 PRO A N 1
ATOM 1411 C CA . PRO A 1 179 ? 2.736 11.753 6.075 1.00 84.50 179 PRO A CA 1
ATOM 1412 C C . PRO A 1 179 ? 2.740 11.368 4.589 1.00 84.50 179 PRO A C 1
ATOM 1414 O O . PRO A 1 179 ? 1.854 11.765 3.823 1.00 84.50 179 PRO A O 1
ATOM 1417 N N . HIS A 1 180 ? 3.711 10.535 4.210 1.00 89.69 180 HIS A N 1
ATOM 1418 C CA . HIS A 1 180 ? 3.747 9.902 2.893 1.00 89.69 180 HIS A CA 1
ATOM 1419 C C . HIS A 1 180 ? 2.492 9.064 2.659 1.00 89.69 180 HIS A C 1
ATOM 1421 O O . HIS A 1 180 ? 2.007 8.393 3.572 1.00 89.69 180 HIS A O 1
ATOM 1427 N N . VAL A 1 181 ? 2.008 9.064 1.421 1.00 91.50 181 VAL A N 1
ATOM 1428 C CA . VAL A 1 181 ? 0.907 8.201 0.994 1.00 91.50 181 VAL A CA 1
ATOM 1429 C C . VAL A 1 181 ? 1.420 6.764 0.918 1.00 91.50 181 VAL A C 1
ATOM 1431 O O . VAL A 1 181 ? 2.372 6.496 0.190 1.00 91.50 181 VAL A O 1
ATOM 1434 N N . MET A 1 182 ? 0.785 5.835 1.632 1.00 94.44 182 MET A N 1
ATOM 1435 C CA . MET A 1 182 ? 1.061 4.405 1.463 1.00 94.44 182 MET A CA 1
ATOM 1436 C C . MET A 1 182 ? 0.346 3.874 0.225 1.00 94.44 182 MET A C 1
ATOM 1438 O O . MET A 1 182 ? -0.866 4.025 0.095 1.00 94.44 182 MET A O 1
ATOM 1442 N N . VAL A 1 183 ? 1.061 3.186 -0.653 1.00 95.81 183 VAL A N 1
ATOM 1443 C CA . VAL A 1 183 ? 0.463 2.515 -1.807 1.00 95.81 183 VAL A CA 1
ATOM 1444 C C . VAL A 1 183 ? 0.794 1.034 -1.746 1.00 95.81 183 VAL A C 1
ATOM 1446 O O . VAL A 1 183 ? 1.958 0.659 -1.832 1.00 95.81 183 VAL A O 1
ATOM 1449 N N . ARG A 1 184 ? -0.231 0.193 -1.590 1.00 96.75 184 ARG A N 1
ATOM 1450 C CA . ARG A 1 184 ? -0.110 -1.268 -1.624 1.00 96.75 184 ARG A CA 1
ATOM 1451 C C . 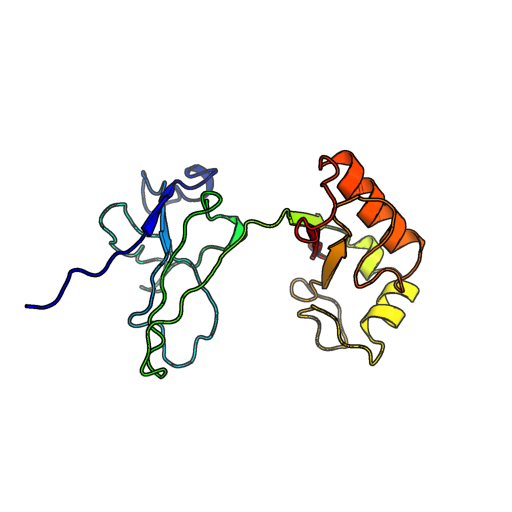ARG A 1 184 ? -0.365 -1.763 -3.042 1.00 96.75 184 ARG A C 1
ATOM 1453 O O . ARG A 1 184 ? -1.453 -1.577 -3.579 1.00 96.75 184 ARG A O 1
ATOM 1460 N N . LEU A 1 185 ? 0.630 -2.411 -3.621 1.00 97.06 185 LEU A N 1
ATOM 1461 C CA . LEU A 1 185 ? 0.597 -3.068 -4.917 1.00 97.06 185 LEU A CA 1
ATOM 1462 C C . LEU A 1 185 ? 0.285 -4.547 -4.702 1.00 97.06 185 LEU A C 1
ATOM 1464 O O . LEU A 1 185 ? 0.954 -5.209 -3.908 1.00 97.06 185 LEU A O 1
ATOM 1468 N N . THR A 1 186 ? -0.717 -5.045 -5.414 1.00 95.62 186 THR A N 1
ATOM 1469 C CA . THR A 1 186 ? -1.183 -6.436 -5.334 1.00 95.62 186 THR A CA 1
ATOM 1470 C C . THR A 1 186 ? -1.148 -7.097 -6.716 1.00 95.62 186 THR A C 1
ATOM 1472 O O . THR A 1 186 ? -1.148 -6.405 -7.739 1.00 95.62 186 THR A O 1
ATOM 1475 N N . ASN A 1 187 ? -1.095 -8.432 -6.738 1.00 93.69 187 ASN A N 1
ATOM 1476 C CA . ASN A 1 187 ? -1.109 -9.273 -7.944 1.00 93.69 187 ASN A CA 1
ATOM 1477 C C . ASN A 1 187 ? -2.293 -10.256 -7.910 1.00 93.69 187 ASN A C 1
ATOM 1479 O O . ASN A 1 187 ? -2.129 -11.463 -8.088 1.00 93.69 187 ASN A O 1
ATOM 1483 N N . LEU A 1 188 ? -3.485 -9.760 -7.594 1.00 89.44 188 LEU A N 1
ATOM 1484 C CA . LEU A 1 188 ? -4.671 -10.605 -7.510 1.00 89.44 188 LEU A CA 1
ATOM 1485 C C . LEU A 1 188 ? -5.202 -10.853 -8.925 1.00 89.44 188 LEU A C 1
ATOM 1487 O O . LEU A 1 188 ? -5.470 -9.910 -9.671 1.00 89.44 188 LEU A O 1
ATOM 1491 N N . THR A 1 189 ? -5.334 -12.119 -9.308 1.00 77.88 189 THR A N 1
ATOM 1492 C CA . THR A 1 189 ? -6.079 -12.515 -10.508 1.00 77.88 189 THR A CA 1
ATOM 1493 C C . THR A 1 189 ? -7.556 -12.642 -10.156 1.00 77.88 189 THR A C 1
ATOM 1495 O O . THR A 1 189 ? -7.871 -13.276 -9.148 1.00 77.88 189 THR A O 1
ATOM 1498 N N . ASP A 1 190 ? -8.423 -12.045 -10.975 1.00 55.91 190 ASP A N 1
ATOM 1499 C CA . ASP A 1 190 ? -9.879 -12.237 -10.901 1.00 55.91 190 ASP A CA 1
ATOM 1500 C C . ASP A 1 190 ? -10.287 -13.706 -11.124 1.00 55.91 190 ASP A C 1
ATOM 1502 O O . ASP A 1 190 ? -9.619 -14.400 -11.932 1.00 55.91 190 ASP A O 1
#